Protein AF-A0A9W4E7X0-F1 (afdb_monomer)

Nearest PDB structures (foldseek):
  3ke6-assembly3_A  TM=5.510E-01  e=1.737E-12  Mycobacterium tuberculosis
  3ke6-assembly3_B-2  TM=5.503E-01  e=5.455E-12  Mycobacterium tuberculosis
  6m36-assembly1_G  TM=8.705E-01  e=2.497E-05  Bacillus subtilis subsp. subtilis str. 168
  6ihu-assembly1_A  TM=7.418E-01  e=8.084E-03  Staphylococcus aureus
  7eat-assembly1_A  TM=5.076E-01  e=5.657E-02  Homo sapiens

Sequence (298 aa):
MVMGQLLSAGRAYGTDGLDPGELLRSTNRLLVGLNTDLFATCCCARLDPETGLMRVATAGHPPPLIRGAAGDYADLRLDVGPPLGVDADYGYTDVGVPLEPGALLAFYTDGFLGGGTGRELDPDVIDTAVATSHGQLEEIGDQVVERTTGAPSTADDAALLLLRYEEPAATARRYMRRLEIPRRDLLGVERARHFLHGWLTAWSLGTVDDEAQLLLSEIVTNALVHADSDVDLRLRRYPGHLRVRSATANPHPAINVGTPGEDQAESGRGMMIVSALASAWGNSPSGRGKAVWFELPL

Mean predicted aligned error: 14.0 Å

Solvent-accessible surface area (backbone atoms only — not comparable to full-atom values): 16681 Å² total; per-residue (Å²): 117,64,66,62,51,52,53,50,50,51,51,57,43,55,73,71,67,55,55,36,14,57,42,50,34,53,52,16,38,51,42,38,70,67,72,50,102,55,68,46,63,41,67,37,72,46,70,42,50,59,77,28,41,28,32,35,21,29,21,50,27,63,77,62,51,39,33,41,64,90,68,51,67,64,88,73,87,68,62,37,65,65,34,33,32,75,57,66,81,58,80,44,58,53,47,78,44,80,55,55,60,51,19,38,37,40,42,68,39,75,34,53,32,65,97,56,95,52,76,56,74,62,64,67,50,54,53,55,21,55,75,72,28,88,80,43,67,65,55,23,49,54,44,38,47,59,72,50,58,62,82,98,68,88,69,54,81,64,52,78,48,77,45,71,43,69,61,35,37,68,58,44,57,76,34,43,47,77,49,81,35,60,53,86,44,93,56,40,58,60,52,50,42,54,55,48,53,53,48,30,57,76,68,70,42,69,90,49,42,72,61,50,45,52,44,46,45,37,53,45,46,50,41,45,74,72,59,80,23,38,34,45,36,35,42,36,59,54,102,54,31,39,38,44,36,37,28,30,66,36,99,58,80,80,76,85,81,75,82,94,69,97,78,52,77,63,71,54,47,43,55,50,52,41,65,73,69,33,78,42,69,54,72,45,83,40,90,58,23,52,24,43,36,38,27,39,76,102

Secondary structure (DSSP, 8-state):
-HHHHHHHHHHHHHHTT--HHHHHHHHHHHHHHTT-S--B-EEEEEE-TTT-EEEEEEESSPPPEEE-TTS-B--------PPBTS-TT-----EEEEPPTT-EEEEE-GGGSTTSS--S--HHHHHHHHHHSTT-HHHHHHHHHHHHS-SSS------EEEEE--S-HHHHHHHEEEEEE-TT-TTHHHHHHHHHHHHHHHTT-GGGHHHHHHHHHHHHHHHHHHS-S-EEEEEEE-SSEEEEEEEE--SSPPP---S--S--TTHHHHHHHHHHH-SEEEEEEETTEEEEEEEEE-

Organism: NCBI:txid1436133

InterPro domains:
  IPR001932 PPM-type phosphatase-like domain [PF07228] (1-165)
  IPR001932 PPM-type phosphatase-like domain [SM00331] (2-165)
  IPR003594 Histidine kinase/HSP90-like ATPase domain [PF13581] (189-293)
  IPR036457 PPM-type phosphatase-like domain superfamily [G3DSA:3.60.40.10] (1-165)
  IPR036890 Histidine kinase/HSP90-like ATPase superfamily [G3DSA:3.30.565.10] (177-298)
  IPR052016 Bacterial Sigma Factor Regulator [PTHR43156] (1-166)

Radius of gyration: 22.08 Å; Cα contacts (8 Å, |Δi|>4): 511; chains: 1; bounding box: 53×48×62 Å

pLDDT: mean 79.54, std 16.68, range [26.41, 97.06]

Structure (mmCIF, N/CA/C/O backbone):
data_AF-A0A9W4E7X0-F1
#
_entry.id   AF-A0A9W4E7X0-F1
#
loop_
_atom_site.group_PDB
_atom_site.id
_atom_site.type_symbol
_atom_site.label_atom_id
_atom_site.label_alt_id
_atom_site.label_comp_id
_atom_site.label_asym_id
_atom_site.label_entity_id
_atom_site.label_seq_id
_atom_site.pdbx_PDB_ins_code
_atom_site.Cartn_x
_atom_site.Cartn_y
_atom_site.Cartn_z
_atom_site.occupancy
_atom_site.B_iso_or_equiv
_atom_site.auth_seq_id
_atom_site.auth_comp_id
_atom_site.auth_asym_id
_atom_site.auth_atom_id
_atom_site.pdbx_PDB_model_num
ATOM 1 N N . MET A 1 1 ? 20.398 12.017 -10.904 1.00 51.03 1 MET A N 1
ATOM 2 C CA . MET A 1 1 ? 19.340 12.866 -11.511 1.00 51.03 1 MET A CA 1
ATOM 3 C C . MET A 1 1 ? 18.259 12.078 -12.261 1.00 51.03 1 MET A C 1
ATOM 5 O O . MET A 1 1 ? 17.157 12.597 -12.368 1.00 51.03 1 MET A O 1
ATOM 9 N N . VAL A 1 2 ? 18.510 10.837 -12.706 1.00 56.28 2 VAL A N 1
ATOM 10 C CA . VAL A 1 2 ? 17.545 10.004 -13.465 1.00 56.28 2 VAL A CA 1
ATOM 11 C C . VAL A 1 2 ? 16.314 9.600 -12.649 1.00 56.28 2 VAL A C 1
ATOM 13 O O . VAL A 1 2 ? 15.195 9.741 -13.130 1.00 56.28 2 VAL A O 1
ATOM 16 N N . MET A 1 3 ? 16.486 9.202 -11.381 1.00 60.59 3 MET A N 1
ATOM 17 C CA . MET A 1 3 ? 15.349 8.827 -10.525 1.00 60.59 3 MET A CA 1
ATOM 18 C C . MET A 1 3 ? 14.347 9.964 -10.322 1.00 60.59 3 MET A C 1
ATOM 20 O O . MET A 1 3 ? 13.146 9.728 -10.323 1.00 60.59 3 MET A O 1
ATOM 24 N N . GLY A 1 4 ? 14.812 11.213 -10.227 1.00 56.31 4 GLY A N 1
ATOM 25 C CA . GLY A 1 4 ? 13.922 12.371 -10.116 1.00 56.31 4 GLY A CA 1
ATOM 26 C C . GLY A 1 4 ? 13.065 12.589 -11.367 1.00 56.31 4 GLY A C 1
ATOM 27 O O . GLY A 1 4 ? 11.904 12.971 -11.247 1.00 56.31 4 GLY A O 1
ATOM 28 N N . GLN A 1 5 ? 13.606 12.302 -12.554 1.00 60.94 5 GLN A N 1
ATOM 29 C CA . GLN A 1 5 ? 12.889 12.411 -13.829 1.00 60.94 5 GLN A CA 1
ATOM 30 C C . GLN A 1 5 ? 11.928 11.235 -14.039 1.00 60.94 5 GLN A C 1
ATOM 32 O O . GLN A 1 5 ? 10.777 11.466 -14.396 1.00 60.94 5 GLN A O 1
ATOM 37 N N . LEU A 1 6 ? 12.354 10.007 -13.723 1.00 65.00 6 LEU A N 1
ATOM 38 C CA . LEU A 1 6 ? 11.507 8.809 -13.744 1.00 65.00 6 LEU A CA 1
ATOM 39 C C . LEU A 1 6 ? 10.334 8.910 -12.766 1.00 65.00 6 LEU A C 1
ATOM 41 O O . LEU A 1 6 ? 9.195 8.656 -13.144 1.00 65.00 6 LEU A O 1
ATOM 45 N N . LEU A 1 7 ? 10.586 9.354 -11.532 1.00 64.44 7 LEU A N 1
ATOM 46 C CA . LEU A 1 7 ? 9.537 9.587 -10.537 1.00 64.44 7 LEU A CA 1
ATOM 47 C C . LEU A 1 7 ? 8.589 10.712 -10.963 1.00 64.44 7 LEU A C 1
ATOM 49 O O . LEU A 1 7 ? 7.393 10.626 -10.698 1.00 64.44 7 LEU A O 1
ATOM 53 N N . SER A 1 8 ? 9.092 11.760 -11.620 1.00 60.75 8 SER A N 1
ATOM 54 C CA . SER A 1 8 ? 8.248 12.858 -12.111 1.00 60.75 8 SER A CA 1
ATOM 55 C C . SER A 1 8 ? 7.370 12.422 -13.286 1.00 60.75 8 SER A C 1
ATOM 57 O O . SER A 1 8 ? 6.176 12.708 -13.275 1.00 60.75 8 SER A O 1
ATOM 59 N N . ALA A 1 9 ? 7.928 11.687 -14.253 1.00 58.34 9 ALA A N 1
ATOM 60 C CA . ALA A 1 9 ? 7.187 11.131 -15.385 1.00 58.34 9 ALA A CA 1
ATOM 61 C C . ALA A 1 9 ? 6.161 10.088 -14.920 1.00 58.34 9 ALA A C 1
ATOM 63 O O . ALA A 1 9 ? 4.987 10.183 -15.266 1.00 58.34 9 ALA A O 1
ATOM 64 N N . GLY A 1 10 ? 6.568 9.160 -14.049 1.00 61.69 10 GLY A N 1
ATOM 65 C CA . GLY A 1 10 ? 5.673 8.169 -13.456 1.00 61.69 10 GLY A CA 1
ATOM 66 C C . GLY A 1 10 ? 4.528 8.806 -12.665 1.00 61.69 10 GLY A C 1
ATOM 67 O O . GLY A 1 10 ? 3.389 8.365 -12.779 1.00 61.69 10 GLY A O 1
ATOM 68 N N . ARG A 1 11 ? 4.787 9.891 -11.919 1.00 61.53 11 ARG A N 1
ATOM 69 C CA . ARG A 1 11 ? 3.729 10.646 -11.223 1.00 61.53 11 ARG A CA 1
ATOM 70 C C . ARG A 1 11 ? 2.774 11.344 -12.186 1.00 61.53 11 ARG A C 1
ATOM 72 O O . ARG A 1 11 ? 1.574 11.271 -11.957 1.00 61.53 11 ARG A O 1
ATOM 79 N N . ALA A 1 12 ? 3.288 11.988 -13.234 1.00 57.06 12 ALA A N 1
ATOM 80 C CA . ALA A 1 12 ? 2.466 12.689 -14.222 1.00 57.06 12 ALA A CA 1
ATOM 81 C C . ALA A 1 12 ? 1.569 11.723 -15.017 1.00 57.06 12 ALA A C 1
ATOM 83 O O . ALA A 1 12 ? 0.372 11.951 -15.153 1.00 57.06 12 ALA A O 1
ATOM 84 N N . TYR A 1 13 ? 2.116 10.594 -15.467 1.00 58.78 13 TYR A N 1
ATOM 85 C CA . TYR A 1 13 ? 1.354 9.580 -16.201 1.00 58.78 13 TYR A CA 1
ATOM 86 C C . TYR A 1 13 ? 0.426 8.760 -15.299 1.00 58.78 13 TYR A C 1
ATOM 88 O O . TYR A 1 13 ? -0.649 8.342 -15.726 1.00 58.78 13 TYR A O 1
ATOM 96 N N . GLY A 1 14 ? 0.804 8.574 -14.032 1.00 58.69 14 GLY A N 1
ATOM 97 C CA . GLY A 1 14 ? -0.054 7.958 -13.024 1.00 58.69 14 GLY A CA 1
ATOM 98 C C . GLY A 1 14 ? -1.293 8.799 -12.699 1.00 58.69 14 GLY A C 1
ATOM 99 O O . GLY A 1 14 ? -2.356 8.233 -12.455 1.00 58.69 14 GLY A O 1
ATOM 100 N N . THR A 1 15 ? -1.196 10.135 -12.742 1.00 57.69 15 THR A N 1
ATOM 101 C CA . THR A 1 15 ? -2.360 11.021 -12.554 1.00 57.69 15 THR A CA 1
ATOM 102 C C . THR A 1 15 ? -3.344 11.005 -13.723 1.00 57.69 15 THR A C 1
ATOM 104 O O . THR A 1 15 ? -4.526 11.253 -13.499 1.00 57.69 15 THR A O 1
ATOM 107 N N . ASP A 1 16 ? -2.891 10.640 -14.925 1.00 57.88 16 ASP A N 1
ATOM 108 C CA . ASP A 1 16 ? -3.730 10.548 -16.130 1.00 57.88 16 ASP A CA 1
ATOM 109 C C . ASP A 1 16 ? -4.468 9.200 -16.254 1.00 57.88 16 ASP A C 1
ATOM 111 O O . ASP A 1 16 ? -5.251 8.995 -17.180 1.00 57.88 16 ASP A O 1
ATOM 115 N N . GLY A 1 17 ? -4.252 8.274 -15.311 1.00 65.50 17 GLY A N 1
ATOM 116 C CA . GLY A 1 17 ? -4.978 7.005 -15.249 1.00 65.50 17 GLY A CA 1
ATOM 117 C C . GLY A 1 17 ? -4.544 5.965 -16.285 1.00 65.50 17 GLY A C 1
ATOM 118 O O . GLY A 1 17 ? -5.300 5.030 -16.540 1.00 65.50 17 GLY A O 1
ATOM 119 N N . LEU A 1 18 ? -3.345 6.091 -16.864 1.00 73.88 18 LEU A N 1
ATOM 120 C CA . LEU A 1 18 ? -2.817 5.121 -17.830 1.00 73.88 18 LEU A CA 1
ATOM 121 C C . LEU A 1 18 ? -2.671 3.718 -17.225 1.00 73.88 18 LEU A C 1
ATOM 123 O O . LEU A 1 18 ? -2.418 3.557 -16.024 1.00 73.88 18 LEU A O 1
ATOM 127 N N . ASP A 1 19 ? -2.844 2.690 -18.059 1.00 85.31 19 ASP A N 1
ATOM 128 C CA . ASP A 1 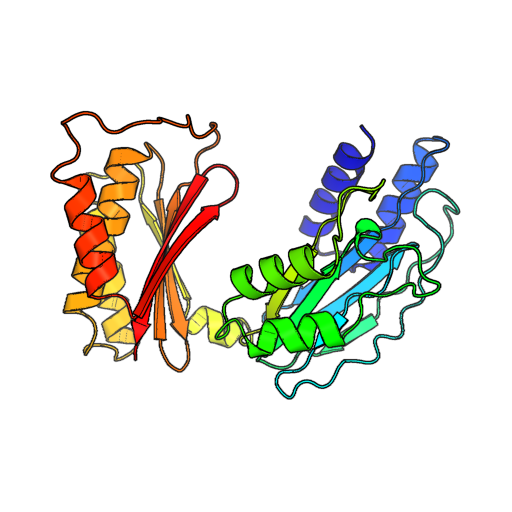19 ? -2.538 1.305 -17.689 1.00 85.31 19 ASP A CA 1
ATOM 129 C C . ASP A 1 19 ? -1.025 1.137 -17.470 1.00 85.31 19 ASP A C 1
ATOM 131 O O . ASP A 1 19 ? -0.235 1.783 -18.167 1.00 85.31 19 ASP A O 1
ATOM 135 N N . PRO A 1 20 ? -0.582 0.277 -16.530 1.00 91.06 20 PRO A N 1
ATOM 136 C CA . PRO A 1 20 ? 0.837 0.140 -16.202 1.00 91.06 20 PRO A CA 1
ATOM 137 C C . PRO A 1 20 ? 1.734 -0.135 -17.414 1.00 91.06 20 PRO A C 1
ATOM 139 O O . PRO A 1 20 ? 2.799 0.467 -17.530 1.00 91.06 20 PRO A O 1
ATOM 142 N N . GLY A 1 21 ? 1.301 -0.980 -18.355 1.00 91.56 21 GLY A N 1
ATOM 143 C CA . GLY A 1 21 ? 2.070 -1.269 -19.568 1.00 91.56 21 GLY A CA 1
ATOM 144 C C . GLY A 1 21 ? 2.257 -0.036 -20.460 1.00 91.56 21 GLY A C 1
ATOM 145 O O . GLY A 1 21 ? 3.336 0.193 -21.008 1.00 91.56 21 GLY A O 1
ATOM 146 N N . GLU A 1 22 ? 1.235 0.815 -20.568 1.00 88.69 22 GLU A N 1
ATOM 147 C CA . GLU A 1 22 ? 1.306 2.065 -21.327 1.00 88.69 22 GLU A CA 1
ATOM 148 C C . GLU A 1 22 ? 2.132 3.141 -20.611 1.00 88.69 22 GLU A C 1
ATOM 150 O O . GLU A 1 22 ? 2.893 3.866 -21.261 1.00 88.69 22 GLU A O 1
ATOM 155 N N . LEU A 1 23 ? 2.053 3.203 -19.278 1.00 89.19 23 LEU A N 1
ATOM 156 C CA . LEU A 1 23 ? 2.913 4.058 -18.460 1.00 89.19 23 LEU A CA 1
ATOM 157 C C . LEU A 1 23 ? 4.387 3.690 -18.657 1.00 89.19 23 LEU A C 1
ATOM 159 O O . LEU A 1 23 ? 5.210 4.575 -18.918 1.00 89.19 23 LEU A O 1
ATOM 163 N N . LEU A 1 24 ? 4.724 2.398 -18.588 1.00 92.00 24 LEU A N 1
ATOM 164 C CA . LEU A 1 24 ? 6.086 1.918 -18.827 1.00 92.00 24 LEU A CA 1
ATOM 165 C C . LEU A 1 24 ? 6.534 2.217 -20.258 1.00 92.00 24 LEU A C 1
ATOM 167 O O . LEU A 1 24 ? 7.631 2.733 -20.451 1.00 92.00 24 LEU A O 1
ATOM 171 N N . ARG A 1 25 ? 5.674 2.000 -21.260 1.00 90.81 25 ARG A N 1
ATOM 172 C CA . ARG A 1 25 ? 5.978 2.313 -22.667 1.00 90.81 25 ARG A CA 1
ATOM 173 C C . ARG A 1 25 ? 6.266 3.800 -22.885 1.00 90.81 25 ARG A C 1
ATOM 175 O O . ARG A 1 25 ? 7.243 4.147 -23.546 1.00 90.81 25 ARG A O 1
ATOM 182 N N . SER A 1 26 ? 5.443 4.681 -22.319 1.00 87.12 26 SER A N 1
ATOM 183 C CA . SER A 1 26 ? 5.624 6.136 -22.413 1.00 87.12 26 SER A CA 1
ATOM 184 C C . SER A 1 26 ? 6.906 6.588 -21.713 1.00 87.12 26 SER A C 1
ATOM 186 O O . SER A 1 26 ? 7.681 7.366 -22.269 1.00 87.12 26 SER A O 1
ATOM 188 N N . THR A 1 27 ? 7.181 6.030 -20.533 1.00 87.81 27 THR A N 1
ATOM 189 C CA . THR A 1 27 ? 8.402 6.307 -19.765 1.00 87.81 27 THR A CA 1
ATOM 190 C C . THR A 1 27 ? 9.655 5.807 -20.489 1.00 87.81 27 THR A C 1
ATOM 192 O O . THR A 1 27 ? 10.658 6.514 -20.550 1.00 87.81 27 THR A O 1
ATOM 195 N N . ASN A 1 28 ? 9.590 4.621 -21.097 1.00 90.62 28 ASN A N 1
ATOM 196 C CA . ASN A 1 28 ? 10.665 4.036 -21.892 1.00 90.62 28 ASN A CA 1
ATOM 197 C C . ASN A 1 28 ? 11.026 4.919 -23.093 1.00 90.62 28 ASN A C 1
ATOM 199 O O . ASN A 1 28 ? 12.188 5.261 -23.289 1.00 90.62 28 ASN A O 1
ATOM 203 N N . ARG A 1 29 ? 10.016 5.356 -23.857 1.00 89.12 29 ARG A N 1
ATOM 204 C CA . ARG A 1 29 ? 10.208 6.264 -24.998 1.00 89.12 29 ARG A CA 1
ATOM 205 C C . ARG A 1 29 ? 10.803 7.600 -24.581 1.00 89.12 29 ARG A C 1
ATOM 207 O O . ARG A 1 29 ? 11.657 8.124 -25.291 1.00 89.12 29 ARG A O 1
ATOM 214 N N . LEU A 1 30 ? 10.380 8.136 -23.435 1.00 86.00 30 LEU A N 1
ATOM 215 C CA . LEU A 1 30 ? 10.973 9.345 -22.875 1.00 86.00 30 LEU A CA 1
ATOM 216 C C . LEU A 1 30 ? 12.459 9.129 -22.565 1.00 86.00 30 LEU A C 1
ATOM 218 O O . LEU A 1 30 ? 13.277 9.929 -23.003 1.00 86.00 30 LEU A O 1
ATOM 222 N N . LEU A 1 31 ? 12.813 8.048 -21.861 1.00 86.88 31 LEU A N 1
ATOM 223 C CA . LEU A 1 31 ? 14.205 7.744 -21.518 1.00 86.88 31 LEU A CA 1
ATOM 224 C C . LEU A 1 31 ? 15.090 7.556 -22.754 1.00 86.88 31 LEU A C 1
ATOM 226 O O . LEU A 1 31 ? 16.149 8.176 -22.826 1.00 86.88 31 LEU A O 1
ATOM 230 N N . VAL A 1 32 ? 14.649 6.777 -23.747 1.00 86.88 32 VAL A N 1
ATOM 231 C CA . VAL A 1 32 ? 15.416 6.616 -24.995 1.00 86.88 32 VAL A CA 1
ATOM 232 C C . VAL A 1 32 ? 15.520 7.945 -25.749 1.00 86.88 32 VAL A C 1
ATOM 234 O O . VAL A 1 32 ? 16.583 8.288 -26.261 1.00 86.88 32 VAL A O 1
ATOM 237 N N . GLY A 1 33 ? 14.450 8.745 -25.769 1.00 84.94 33 GLY A N 1
ATOM 238 C CA . GLY A 1 33 ? 14.430 10.063 -26.409 1.00 84.94 33 GLY A CA 1
ATOM 239 C C . GLY A 1 33 ? 15.372 11.093 -25.776 1.00 84.94 33 GLY A C 1
ATOM 240 O O . GLY A 1 33 ? 15.795 12.025 -26.458 1.00 84.94 33 GLY A O 1
ATOM 241 N N . LEU A 1 34 ? 15.751 10.919 -24.504 1.00 82.81 34 LEU A N 1
ATOM 242 C CA . LEU A 1 34 ? 16.786 11.730 -23.851 1.00 82.81 34 LEU A CA 1
ATOM 243 C C . LEU A 1 34 ? 18.206 11.393 -24.348 1.00 82.81 34 LEU A C 1
ATOM 245 O O . LEU A 1 34 ? 19.139 12.128 -24.028 1.00 82.81 34 LEU A O 1
ATOM 249 N N . ASN A 1 35 ? 18.358 10.328 -25.147 1.00 77.31 35 ASN A N 1
ATOM 250 C CA . ASN A 1 35 ? 19.605 9.863 -25.758 1.00 77.31 35 ASN A CA 1
ATOM 251 C C . ASN A 1 35 ? 20.748 9.706 -24.741 1.00 77.31 35 ASN A C 1
ATOM 253 O O . ASN A 1 35 ? 21.866 10.183 -24.938 1.00 77.31 35 ASN A O 1
ATOM 257 N N . THR A 1 36 ? 20.425 9.078 -23.612 1.00 74.75 36 THR A N 1
ATOM 258 C CA . THR A 1 36 ? 21.366 8.760 -22.536 1.00 74.75 36 THR A CA 1
ATOM 259 C C . THR A 1 36 ? 21.702 7.274 -22.549 1.00 74.75 36 THR A C 1
ATOM 261 O O . THR A 1 36 ? 20.803 6.473 -22.776 1.00 74.75 36 THR A O 1
ATOM 264 N N . ASP A 1 37 ? 22.914 6.887 -22.147 1.00 78.31 37 ASP A N 1
ATOM 265 C CA . ASP A 1 37 ? 23.289 5.473 -21.919 1.00 78.31 37 ASP A CA 1
ATOM 266 C C . ASP A 1 37 ? 22.680 4.883 -20.622 1.00 78.31 37 ASP A C 1
ATOM 268 O O . ASP A 1 37 ? 23.205 3.944 -20.025 1.00 78.31 37 ASP A O 1
ATOM 272 N N . LEU A 1 38 ? 21.600 5.486 -20.120 1.00 80.31 38 LEU A N 1
ATOM 273 C CA . LEU A 1 38 ? 20.994 5.181 -18.829 1.00 80.31 38 LEU A CA 1
ATOM 274 C C . LEU A 1 38 ? 19.800 4.251 -19.022 1.00 80.31 38 LEU A C 1
ATOM 276 O O . LEU A 1 38 ? 18.939 4.499 -19.864 1.00 80.31 38 LEU A O 1
ATOM 280 N N . PHE A 1 39 ? 19.713 3.235 -18.170 1.00 88.81 39 PHE A N 1
ATOM 281 C CA . PHE A 1 39 ? 18.577 2.326 -18.097 1.00 88.81 39 PHE A CA 1
ATOM 282 C C . PHE A 1 39 ? 18.063 2.209 -16.661 1.00 88.81 39 PHE A C 1
ATOM 284 O O . PHE A 1 39 ? 18.768 2.539 -15.705 1.00 88.81 39 PHE A O 1
ATOM 291 N N . ALA A 1 40 ? 16.819 1.758 -16.507 1.00 88.00 40 ALA A N 1
ATOM 292 C CA . ALA A 1 40 ? 16.209 1.542 -15.199 1.00 88.00 40 ALA A CA 1
ATOM 293 C C . ALA A 1 40 ? 15.253 0.349 -15.217 1.00 88.00 40 ALA A C 1
ATOM 295 O O . ALA A 1 40 ? 14.491 0.175 -16.168 1.00 88.00 40 ALA A O 1
ATOM 296 N N . THR A 1 41 ? 15.261 -0.443 -14.145 1.00 90.56 41 THR A N 1
ATOM 297 C CA . THR A 1 41 ? 14.215 -1.443 -13.918 1.00 90.56 41 THR A CA 1
ATOM 298 C C . THR A 1 41 ? 13.007 -0.775 -13.262 1.00 90.56 41 THR A C 1
ATOM 300 O O . THR A 1 41 ? 13.145 0.196 -12.512 1.00 90.56 41 THR A O 1
ATOM 303 N N . CYS A 1 42 ? 11.802 -1.239 -13.576 1.00 91.12 42 CYS A N 1
ATOM 304 C CA . CYS A 1 42 ? 10.583 -0.708 -12.978 1.00 91.12 42 CYS A CA 1
ATOM 305 C C . CYS A 1 42 ? 9.499 -1.779 -12.912 1.00 91.12 42 CYS A C 1
ATOM 307 O O . CYS A 1 42 ? 9.210 -2.424 -13.912 1.00 91.12 42 CYS A O 1
ATOM 309 N N . CYS A 1 43 ? 8.860 -1.919 -11.755 1.00 92.56 43 CYS A N 1
ATOM 310 C CA . CYS A 1 43 ? 7.585 -2.608 -11.625 1.00 92.56 43 CYS A CA 1
ATOM 311 C C . CYS A 1 43 ? 6.515 -1.574 -11.279 1.00 92.56 43 CYS A C 1
ATOM 313 O O . CYS A 1 43 ? 6.683 -0.769 -10.360 1.00 92.56 43 CYS A O 1
ATOM 315 N N . CYS A 1 44 ? 5.429 -1.567 -12.045 1.00 91.06 44 CYS A N 1
ATOM 316 C CA . CYS A 1 44 ? 4.331 -0.631 -11.880 1.00 91.06 44 CYS A CA 1
ATOM 317 C C . CYS A 1 44 ? 3.032 -1.407 -11.711 1.00 91.06 44 CYS A C 1
ATOM 319 O O . CYS A 1 44 ? 2.712 -2.283 -12.514 1.00 91.06 44 CYS A O 1
ATOM 321 N N . ALA A 1 45 ? 2.264 -1.048 -10.688 1.00 92.25 45 ALA A N 1
ATOM 322 C CA . ALA A 1 45 ? 0.940 -1.592 -10.466 1.00 92.25 45 ALA A CA 1
ATOM 323 C C . ALA A 1 45 ? -0.078 -0.473 -10.266 1.00 92.25 45 ALA A C 1
ATOM 325 O O . ALA A 1 45 ? 0.199 0.544 -9.625 1.00 92.25 45 ALA A O 1
ATOM 326 N N . ARG A 1 46 ? -1.281 -0.689 -10.792 1.00 89.00 46 ARG A N 1
ATOM 327 C CA . ARG A 1 46 ? -2.449 0.149 -10.557 1.00 89.00 46 ARG A CA 1
ATOM 328 C C . ARG A 1 46 ? -3.539 -0.707 -9.942 1.00 89.00 46 ARG A C 1
ATOM 330 O O . ARG A 1 46 ? -4.029 -1.635 -10.578 1.00 89.00 46 ARG A O 1
ATOM 337 N N . LEU A 1 47 ? -3.925 -0.375 -8.720 1.00 87.19 47 LEU A N 1
ATOM 338 C CA . LEU A 1 47 ? -5.032 -1.017 -8.029 1.00 87.19 47 LEU A CA 1
ATOM 339 C C . LEU A 1 47 ? -6.288 -0.164 -8.183 1.00 87.19 47 LEU A C 1
ATOM 341 O O . LEU A 1 47 ? -6.288 0.997 -7.775 1.00 87.19 47 LEU A O 1
ATOM 345 N N . ASP A 1 48 ? -7.349 -0.744 -8.739 1.00 80.81 48 ASP A N 1
ATOM 346 C CA . ASP A 1 48 ? -8.696 -0.220 -8.550 1.00 80.81 48 ASP A CA 1
ATOM 347 C C . ASP A 1 48 ? -9.193 -0.677 -7.174 1.00 80.81 48 ASP A C 1
ATOM 349 O O . ASP A 1 48 ? -9.500 -1.858 -6.978 1.00 80.81 48 ASP A O 1
ATOM 353 N N . PRO A 1 49 ? -9.269 0.232 -6.189 1.00 74.06 49 PRO A N 1
ATOM 354 C CA . PRO A 1 49 ? -9.661 -0.168 -4.862 1.00 74.06 49 PRO A CA 1
ATOM 355 C C . PRO A 1 49 ? -11.142 -0.548 -4.821 1.00 74.06 49 PRO A C 1
ATOM 357 O O . PRO A 1 49 ? -11.498 -1.312 -3.941 1.00 74.06 49 PRO A O 1
ATOM 360 N N . GLU A 1 50 ? -12.012 -0.069 -5.722 1.00 71.06 50 GLU A N 1
ATOM 361 C CA . GLU A 1 50 ? -13.456 -0.362 -5.710 1.00 71.06 50 GLU A CA 1
ATOM 362 C C . GLU A 1 50 ? -13.793 -1.767 -6.195 1.00 71.06 50 GLU A C 1
ATOM 364 O O . GLU A 1 50 ? -14.785 -2.334 -5.739 1.00 71.06 50 GLU A O 1
ATOM 369 N N . THR A 1 51 ? -12.977 -2.327 -7.084 1.00 77.62 51 THR A N 1
ATOM 370 C CA . THR A 1 51 ? -13.164 -3.683 -7.616 1.00 77.62 51 THR A CA 1
ATOM 371 C C . THR A 1 51 ? -12.158 -4.686 -7.060 1.00 77.62 51 THR A C 1
ATOM 373 O O . THR A 1 51 ? -12.383 -5.887 -7.171 1.00 77.62 51 THR A O 1
ATOM 376 N N . GLY A 1 52 ? -11.054 -4.212 -6.472 1.00 84.62 52 GLY A N 1
ATOM 377 C CA . GLY A 1 52 ? -9.929 -5.062 -6.078 1.00 84.62 52 GLY A CA 1
ATOM 378 C C . GLY A 1 52 ? -9.102 -5.549 -7.264 1.00 84.62 52 GLY A C 1
ATOM 379 O O . GLY A 1 52 ? -8.209 -6.374 -7.088 1.00 84.62 52 GLY A O 1
ATOM 380 N N . LEU A 1 53 ? -9.373 -5.060 -8.478 1.00 88.50 53 LEU A N 1
ATOM 381 C CA . LEU A 1 53 ? -8.604 -5.428 -9.656 1.00 88.50 53 LEU A CA 1
ATOM 382 C C . LEU A 1 53 ? -7.292 -4.644 -9.676 1.00 88.50 53 LEU A C 1
ATOM 384 O O . LEU A 1 53 ? -7.273 -3.429 -9.891 1.00 88.50 53 LEU A O 1
ATOM 388 N N . MET A 1 54 ? -6.183 -5.353 -9.496 1.00 92.56 54 MET A N 1
ATOM 389 C CA . MET A 1 54 ? -4.858 -4.810 -9.743 1.00 92.56 54 MET A CA 1
ATOM 390 C C . MET A 1 54 ? -4.437 -5.107 -11.178 1.00 92.56 54 MET A C 1
ATOM 392 O O . MET A 1 54 ? -4.568 -6.230 -11.646 1.00 92.56 54 MET A O 1
ATOM 396 N N . ARG A 1 55 ? -3.889 -4.118 -11.876 1.00 93.56 55 ARG A N 1
ATOM 397 C CA . ARG A 1 55 ? -3.123 -4.324 -13.109 1.00 93.56 55 ARG A CA 1
ATOM 398 C C . ARG A 1 55 ? -1.656 -4.109 -12.794 1.00 93.56 55 ARG A C 1
ATOM 400 O O . ARG A 1 55 ? -1.339 -3.180 -12.055 1.00 93.56 55 ARG A O 1
ATOM 407 N N . VAL A 1 56 ? -0.769 -4.935 -13.329 1.00 95.12 56 VAL A N 1
ATOM 408 C CA . VAL A 1 56 ? 0.672 -4.850 -13.060 1.00 95.12 56 VAL A CA 1
ATOM 409 C C . VAL A 1 56 ? 1.473 -5.144 -14.319 1.00 95.12 56 VAL A C 1
ATOM 411 O O . VAL A 1 56 ? 1.130 -6.049 -15.071 1.00 95.12 56 VAL A O 1
ATOM 414 N N . ALA A 1 57 ? 2.527 -4.367 -14.549 1.00 95.12 57 ALA A N 1
ATOM 415 C CA . ALA A 1 57 ? 3.531 -4.601 -15.581 1.00 95.12 57 ALA A CA 1
ATOM 416 C C . ALA A 1 57 ? 4.925 -4.364 -15.011 1.00 95.12 57 ALA A C 1
ATOM 418 O O . ALA A 1 57 ? 5.104 -3.632 -14.035 1.00 95.12 57 ALA A O 1
ATOM 419 N N . THR A 1 58 ? 5.920 -4.947 -15.664 1.00 94.94 58 THR A N 1
ATOM 420 C CA . THR A 1 58 ? 7.322 -4.792 -15.292 1.00 94.94 58 THR A CA 1
ATOM 421 C C . THR A 1 58 ? 8.186 -4.526 -16.524 1.00 94.94 58 THR A C 1
ATOM 423 O O . THR A 1 58 ? 7.822 -4.883 -17.641 1.00 94.94 58 THR A O 1
ATOM 426 N N . ALA A 1 59 ? 9.298 -3.836 -16.297 1.00 94.19 59 ALA A N 1
ATOM 427 C CA . ALA A 1 59 ? 10.383 -3.586 -17.226 1.00 94.19 59 ALA A CA 1
ATOM 428 C C . ALA A 1 59 ? 11.696 -3.961 -16.530 1.00 94.19 59 ALA A C 1
ATOM 430 O O . ALA A 1 59 ? 12.218 -3.192 -15.717 1.00 94.19 59 ALA A O 1
ATOM 431 N N . GLY A 1 60 ? 12.205 -5.165 -16.783 1.00 91.00 60 GLY A N 1
ATOM 432 C CA . GLY A 1 60 ? 13.452 -5.673 -16.207 1.00 91.00 60 GLY A CA 1
ATOM 433 C C . GLY A 1 60 ? 13.429 -5.908 -14.691 1.00 91.00 60 GLY A C 1
ATOM 434 O O . GLY A 1 60 ? 14.477 -6.203 -14.123 1.00 91.00 60 GLY A O 1
ATOM 435 N N . HIS A 1 61 ? 12.281 -5.752 -14.024 1.00 90.81 61 HIS A N 1
ATOM 436 C CA . HIS A 1 61 ? 12.149 -5.856 -12.570 1.00 90.81 61 HIS A CA 1
ATOM 437 C C . HIS A 1 61 ? 11.439 -7.159 -12.157 1.00 90.81 61 HIS A C 1
ATOM 439 O O . HIS A 1 61 ? 10.544 -7.615 -12.879 1.00 90.81 61 HIS A O 1
ATOM 445 N N . PRO A 1 62 ? 11.777 -7.763 -11.007 1.00 88.75 62 PRO A N 1
ATOM 446 C CA . PRO A 1 62 ? 11.057 -8.932 -10.507 1.00 88.75 62 PRO A CA 1
ATOM 447 C C . PRO A 1 62 ? 9.548 -8.675 -10.312 1.00 88.75 62 PRO A C 1
ATOM 449 O O . PRO A 1 62 ? 9.155 -7.559 -9.948 1.00 88.75 62 PRO A O 1
ATOM 452 N N . PRO A 1 63 ? 8.682 -9.682 -10.536 1.00 90.44 63 PRO A N 1
ATOM 453 C CA . PRO A 1 63 ? 7.275 -9.608 -10.153 1.00 90.44 63 PRO A CA 1
ATOM 454 C C . PRO A 1 63 ? 7.099 -9.381 -8.639 1.00 90.44 63 PRO A C 1
ATOM 456 O O . PRO A 1 63 ? 7.875 -9.916 -7.840 1.00 90.44 63 PRO A O 1
ATOM 459 N N . PRO A 1 64 ? 6.071 -8.624 -8.212 1.00 92.88 64 PRO A N 1
ATOM 460 C CA . PRO A 1 64 ? 5.736 -8.519 -6.798 1.00 92.88 64 PRO A CA 1
ATOM 461 C C . PRO A 1 64 ? 5.188 -9.849 -6.277 1.00 92.88 64 PRO A C 1
ATOM 463 O O . PRO A 1 64 ? 4.496 -10.570 -7.000 1.00 92.88 64 PRO A O 1
ATOM 466 N N . LEU A 1 65 ? 5.421 -10.134 -4.996 1.00 93.25 65 LEU A N 1
ATOM 467 C CA . LEU A 1 65 ? 4.738 -11.240 -4.328 1.00 93.25 65 LEU A CA 1
ATOM 468 C C . LEU A 1 65 ? 3.326 -10.805 -3.944 1.00 93.25 65 LEU A C 1
ATOM 470 O O . LEU A 1 65 ? 3.120 -9.703 -3.430 1.00 93.25 65 LEU A O 1
ATOM 474 N N . ILE A 1 66 ? 2.356 -11.688 -4.165 1.00 94.88 66 ILE A N 1
ATOM 475 C CA . ILE A 1 66 ? 0.970 -11.496 -3.742 1.00 94.88 66 ILE A CA 1
ATOM 476 C C . ILE A 1 66 ? 0.581 -12.715 -2.923 1.00 94.88 66 ILE A C 1
ATOM 478 O O . ILE A 1 66 ? 0.414 -13.800 -3.472 1.00 94.88 66 ILE A O 1
ATOM 482 N N . ARG A 1 67 ? 0.438 -12.518 -1.617 1.00 94.44 67 ARG A N 1
ATOM 483 C CA . ARG A 1 67 ? 0.033 -13.541 -0.661 1.00 94.44 67 ARG A CA 1
ATOM 484 C C . ARG A 1 67 ? -1.447 -13.372 -0.332 1.00 94.44 67 ARG A C 1
ATOM 486 O O . ARG A 1 67 ? -1.851 -12.313 0.148 1.00 94.44 67 ARG A O 1
ATOM 493 N N . GLY A 1 68 ? -2.251 -14.400 -0.560 1.00 91.81 68 GLY A N 1
ATOM 494 C CA . GLY A 1 68 ? -3.650 -14.469 -0.156 1.00 91.81 68 GLY A CA 1
ATOM 495 C C . GLY A 1 68 ? -3.822 -14.486 1.365 1.00 91.81 68 GLY A C 1
ATOM 496 O O . GLY A 1 68 ? -2.885 -14.738 2.132 1.00 91.81 68 GLY A O 1
ATOM 497 N N . ALA A 1 69 ? -5.049 -14.239 1.826 1.00 87.12 69 ALA A N 1
ATOM 498 C CA . ALA A 1 69 ? -5.374 -14.290 3.252 1.00 87.12 69 ALA A CA 1
ATOM 499 C C . ALA A 1 69 ? -5.164 -15.698 3.845 1.00 87.12 69 ALA A C 1
ATOM 501 O O . ALA A 1 69 ? -4.774 -15.827 5.005 1.00 87.12 69 ALA A O 1
ATOM 502 N N . ALA A 1 70 ? -5.366 -16.744 3.034 1.00 86.81 70 ALA A N 1
ATOM 503 C CA . ALA A 1 70 ? -5.136 -18.137 3.413 1.00 86.81 70 ALA A CA 1
ATOM 504 C C . ALA A 1 70 ? -3.647 -18.542 3.408 1.00 86.81 70 ALA A C 1
ATOM 506 O O . ALA A 1 70 ? -3.311 -19.610 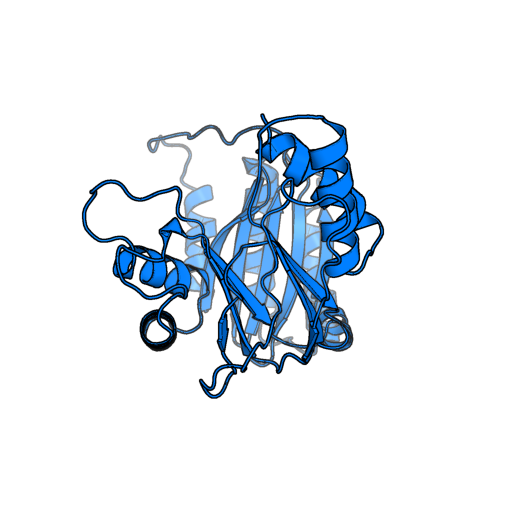3.916 1.00 86.81 70 ALA A O 1
ATOM 507 N N . GLY A 1 71 ? -2.758 -17.685 2.893 1.00 89.38 71 GLY A N 1
ATOM 508 C CA . GLY A 1 71 ? -1.314 -17.926 2.811 1.00 89.38 71 GLY A CA 1
ATOM 509 C C . GLY A 1 71 ? -0.825 -18.577 1.524 1.00 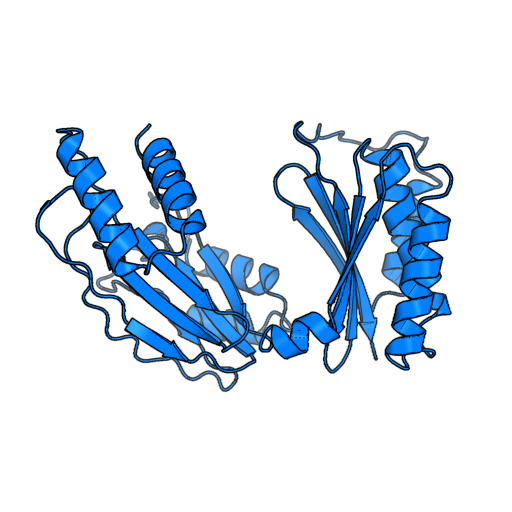89.38 71 GLY A C 1
ATOM 510 O O . GLY A 1 71 ? 0.358 -18.869 1.407 1.00 89.38 71 GLY A O 1
ATOM 511 N N . ASP A 1 72 ? -1.701 -18.774 0.547 1.00 93.00 72 ASP A N 1
ATOM 512 C CA . ASP A 1 72 ? -1.327 -19.103 -0.823 1.00 93.00 72 ASP A CA 1
ATOM 513 C C . ASP A 1 72 ? -0.721 -17.889 -1.550 1.00 93.00 72 ASP A C 1
ATOM 515 O O . ASP A 1 72 ? -0.997 -16.744 -1.197 1.00 93.00 72 ASP A O 1
ATOM 519 N N . TYR A 1 73 ? 0.107 -18.125 -2.570 1.00 93.25 73 TYR A N 1
ATOM 520 C CA . TYR A 1 73 ? 0.697 -17.063 -3.393 1.00 93.25 73 TYR A CA 1
ATOM 521 C C . TYR A 1 73 ? 0.137 -17.101 -4.811 1.00 93.25 73 TYR A C 1
ATOM 523 O O . TYR A 1 73 ? -0.004 -18.172 -5.406 1.00 93.25 73 TYR A O 1
ATOM 531 N N . ALA A 1 74 ? -0.153 -15.926 -5.369 1.00 90.88 74 ALA A N 1
ATOM 532 C CA . ALA A 1 74 ? -0.617 -15.820 -6.745 1.00 90.88 74 ALA A CA 1
ATOM 533 C C . ALA A 1 74 ? 0.521 -16.129 -7.733 1.00 90.88 74 ALA A C 1
ATOM 535 O O . ALA A 1 74 ? 1.605 -15.554 -7.643 1.00 90.88 74 ALA A O 1
ATOM 536 N N . ASP A 1 75 ? 0.247 -16.981 -8.726 1.00 86.88 75 ASP A N 1
ATOM 537 C CA . ASP A 1 75 ? 1.145 -17.221 -9.864 1.00 86.88 75 ASP A CA 1
ATOM 538 C C . ASP A 1 75 ? 1.060 -16.043 -10.849 1.00 86.88 75 ASP A C 1
ATOM 540 O O . ASP A 1 75 ? 0.222 -16.006 -11.759 1.00 86.88 75 ASP A O 1
ATOM 544 N N . LEU A 1 76 ? 1.901 -15.032 -10.622 1.00 87.06 76 LEU A N 1
ATOM 545 C CA . LEU A 1 76 ? 1.920 -13.805 -11.405 1.00 87.06 76 LEU A CA 1
ATOM 546 C C . LEU A 1 76 ? 2.823 -13.940 -12.637 1.00 87.06 76 LEU A C 1
ATOM 548 O O . LEU A 1 76 ? 3.991 -13.557 -12.641 1.00 87.06 76 LEU A O 1
ATOM 552 N N . ARG A 1 77 ? 2.248 -14.452 -13.725 1.00 86.56 77 ARG A N 1
ATOM 553 C CA . ARG A 1 77 ? 2.955 -14.631 -15.002 1.00 86.56 77 ARG A CA 1
ATOM 554 C C . ARG A 1 77 ? 3.090 -13.319 -15.765 1.00 86.56 77 ARG A C 1
ATOM 556 O O . ARG A 1 77 ? 2.276 -13.014 -16.635 1.00 86.56 77 ARG A O 1
ATOM 563 N N . LEU A 1 78 ? 4.125 -12.556 -15.437 1.00 88.12 78 LEU A N 1
ATOM 564 C CA . LEU A 1 78 ? 4.495 -11.339 -16.154 1.00 88.12 78 LEU A CA 1
ATOM 565 C C . LEU A 1 78 ? 5.590 -11.605 -17.184 1.00 88.12 78 LEU A C 1
ATOM 567 O O . LEU A 1 78 ? 6.538 -12.345 -16.927 1.00 88.12 78 LEU A O 1
ATOM 571 N N . ASP A 1 79 ? 5.481 -10.942 -18.334 1.00 90.19 79 ASP A N 1
ATOM 572 C CA . ASP A 1 79 ? 6.632 -10.752 -19.209 1.00 90.19 79 ASP A CA 1
ATOM 573 C C . ASP A 1 79 ? 7.512 -9.662 -18.593 1.00 90.19 79 ASP A C 1
ATOM 575 O O . ASP A 1 79 ? 7.097 -8.506 -18.497 1.00 90.19 79 ASP A O 1
ATOM 579 N N . VAL A 1 80 ? 8.698 -10.047 -18.115 1.00 89.12 80 VAL A N 1
ATOM 580 C CA . VAL A 1 80 ? 9.615 -9.125 -17.431 1.00 89.12 80 VAL A CA 1
ATOM 581 C C . VAL A 1 80 ? 10.124 -8.046 -18.385 1.00 89.12 80 VAL A C 1
ATOM 583 O O . VAL A 1 80 ? 10.339 -6.909 -17.965 1.00 89.12 80 VAL A O 1
ATOM 586 N N . GLY A 1 81 ? 10.298 -8.387 -19.664 1.00 90.19 81 GLY A N 1
ATOM 587 C CA . GLY A 1 81 ? 10.855 -7.489 -20.669 1.00 90.19 81 GLY A CA 1
ATOM 588 C C . GLY A 1 81 ? 12.251 -6.931 -20.336 1.00 90.19 81 GLY A C 1
ATOM 589 O O . GLY A 1 81 ? 12.860 -7.264 -19.312 1.00 90.19 81 GLY A O 1
ATOM 590 N N . PRO A 1 82 ? 12.811 -6.089 -21.219 1.00 93.94 82 PRO A N 1
ATOM 591 C CA . PRO A 1 82 ? 14.050 -5.377 -20.956 1.00 93.94 82 PRO A CA 1
ATOM 592 C C . PRO A 1 82 ? 13.832 -4.221 -19.958 1.00 93.94 82 PRO A C 1
ATOM 594 O O . PRO A 1 82 ? 12.709 -3.740 -19.790 1.00 93.94 82 PRO A O 1
ATOM 597 N N . PRO A 1 83 ? 14.901 -3.726 -19.310 1.00 93.88 83 PRO A N 1
ATOM 598 C CA . PRO A 1 83 ? 14.859 -2.460 -18.587 1.00 93.88 83 PRO A CA 1
ATOM 599 C C . PRO A 1 83 ? 14.449 -1.289 -19.494 1.00 93.88 83 PRO A C 1
ATOM 601 O O . PRO A 1 83 ? 14.728 -1.271 -20.696 1.00 93.88 83 PRO A O 1
ATOM 604 N N . LEU A 1 84 ? 13.848 -0.261 -18.894 1.00 92.31 84 LEU A N 1
ATOM 605 C CA . LEU A 1 84 ? 13.529 0.989 -19.580 1.00 92.31 84 LEU A CA 1
ATOM 606 C C . LEU A 1 84 ? 14.818 1.652 -20.085 1.00 92.31 84 LEU A C 1
ATOM 608 O O . LEU A 1 84 ? 15.816 1.665 -19.368 1.00 92.31 84 LEU A O 1
ATOM 612 N N . GLY A 1 85 ? 14.786 2.244 -21.278 1.00 90.25 85 GLY A N 1
ATOM 613 C CA . GLY A 1 85 ? 15.937 2.889 -21.919 1.00 90.25 85 GLY A CA 1
ATOM 614 C C . GLY A 1 85 ? 16.734 1.981 -22.864 1.00 90.25 85 GLY A C 1
ATOM 615 O O . GLY A 1 85 ? 17.616 2.477 -23.555 1.00 90.25 85 GLY A O 1
ATOM 616 N N . VAL A 1 86 ? 16.426 0.678 -22.929 1.00 91.38 86 VAL A N 1
ATOM 617 C CA . VAL A 1 86 ? 17.178 -0.294 -23.752 1.00 91.38 86 VAL A CA 1
ATOM 618 C C . VAL A 1 86 ? 16.627 -0.422 -25.175 1.00 91.38 86 VAL A C 1
ATOM 620 O O . VAL A 1 86 ? 17.390 -0.398 -26.136 1.00 91.38 86 VAL A O 1
ATOM 623 N N . ASP A 1 87 ? 15.309 -0.560 -25.318 1.00 91.56 87 ASP A N 1
ATOM 624 C CA . ASP A 1 87 ? 14.629 -0.723 -26.608 1.00 91.56 87 ASP A CA 1
ATOM 625 C C . ASP A 1 87 ? 13.373 0.151 -26.627 1.00 91.56 87 ASP A C 1
ATOM 627 O O . ASP A 1 87 ? 12.410 -0.141 -25.920 1.00 91.56 87 ASP A O 1
ATOM 631 N N . ALA A 1 88 ? 13.380 1.230 -27.417 1.00 87.62 88 ALA A N 1
ATOM 632 C CA . ALA A 1 88 ? 12.286 2.207 -27.489 1.00 87.62 88 ALA A CA 1
ATOM 633 C C . ALA A 1 88 ? 10.959 1.627 -27.997 1.00 87.62 88 ALA A C 1
ATOM 635 O O . ALA A 1 88 ? 9.892 2.173 -27.682 1.00 87.62 88 ALA A O 1
ATOM 636 N N . ASP A 1 89 ? 11.029 0.557 -28.787 1.00 90.50 89 ASP A N 1
ATOM 637 C CA . ASP A 1 89 ? 9.880 -0.040 -29.459 1.00 90.50 89 ASP A CA 1
ATOM 638 C C . ASP A 1 89 ? 9.304 -1.227 -28.682 1.00 90.50 89 ASP A C 1
ATOM 640 O O . ASP A 1 89 ? 8.222 -1.717 -29.018 1.00 90.50 89 ASP A O 1
ATOM 644 N N . TYR A 1 90 ? 9.966 -1.641 -27.596 1.00 93.25 90 TYR A N 1
ATOM 645 C CA . TYR A 1 90 ? 9.476 -2.720 -26.755 1.00 93.25 90 TYR A CA 1
ATOM 646 C C . TYR A 1 90 ? 8.128 -2.368 -26.108 1.00 93.25 90 TYR A C 1
ATOM 648 O O . TYR A 1 90 ? 7.940 -1.322 -25.471 1.00 93.25 90 TYR A O 1
ATOM 656 N N . GLY A 1 91 ? 7.163 -3.270 -26.278 1.00 91.94 91 GLY A N 1
ATOM 657 C CA . GLY A 1 91 ? 5.830 -3.157 -25.707 1.00 91.94 91 GLY A CA 1
ATOM 658 C C . GLY A 1 91 ? 5.734 -3.886 -24.373 1.00 91.94 91 GLY A C 1
ATOM 659 O O . GLY A 1 91 ? 5.787 -5.107 -24.337 1.00 91.94 91 GLY A O 1
ATOM 660 N N . TYR A 1 92 ? 5.505 -3.145 -23.290 1.00 93.75 92 TYR A N 1
ATOM 661 C CA . TYR A 1 92 ? 5.205 -3.733 -21.984 1.00 93.75 92 TYR A CA 1
ATOM 662 C C . TYR A 1 92 ? 3.719 -4.093 -21.897 1.00 93.75 92 TYR A C 1
ATOM 664 O O . TYR A 1 92 ? 2.857 -3.253 -22.183 1.00 93.75 92 TYR A O 1
ATOM 672 N N . THR A 1 93 ? 3.435 -5.340 -21.519 1.00 92.88 93 THR A N 1
ATOM 673 C CA . THR A 1 93 ? 2.074 -5.863 -21.336 1.00 92.88 93 THR A CA 1
ATOM 674 C C . THR A 1 93 ? 1.775 -5.964 -19.852 1.00 92.88 93 THR A C 1
ATOM 676 O O . THR A 1 93 ? 2.552 -6.548 -19.100 1.00 92.88 93 THR A O 1
ATOM 679 N N . ASP A 1 94 ? 0.650 -5.405 -19.425 1.00 92.62 94 ASP A N 1
ATOM 680 C CA . ASP A 1 94 ? 0.174 -5.545 -18.057 1.00 92.62 94 ASP A CA 1
ATOM 681 C C . ASP A 1 94 ? -0.827 -6.697 -17.903 1.00 92.62 94 ASP A C 1
ATOM 683 O O . ASP A 1 94 ? -1.637 -6.986 -18.786 1.00 92.62 94 ASP A O 1
ATOM 687 N N . VAL A 1 95 ? -0.772 -7.347 -16.742 1.00 94.00 95 VAL A N 1
ATOM 688 C CA . VAL A 1 95 ? -1.642 -8.460 -16.354 1.00 94.00 95 VAL A CA 1
ATOM 689 C C . VAL A 1 95 ? -2.592 -7.997 -15.257 1.00 94.00 95 VAL A C 1
ATOM 691 O O . VAL A 1 95 ? -2.195 -7.301 -14.323 1.00 94.00 95 VAL A O 1
ATOM 694 N N . GLY A 1 96 ? -3.865 -8.375 -15.387 1.00 92.62 96 GLY A N 1
ATOM 695 C CA . GLY A 1 96 ? -4.891 -8.140 -14.377 1.00 92.62 96 GLY A CA 1
ATOM 696 C C . GLY A 1 96 ? -4.939 -9.277 -13.359 1.00 92.62 96 GLY A C 1
ATOM 697 O O . GLY A 1 96 ? -5.062 -10.437 -13.743 1.00 92.62 96 GLY A O 1
ATOM 698 N N . VAL A 1 97 ? -4.890 -8.935 -12.077 1.00 92.88 97 VAL A N 1
ATOM 699 C CA . VAL A 1 97 ? -4.965 -9.857 -10.945 1.00 92.88 97 VAL A CA 1
ATOM 700 C C . VAL A 1 97 ? -6.077 -9.381 -10.008 1.00 92.88 97 VAL A C 1
ATOM 702 O O . VAL A 1 97 ? -5.981 -8.270 -9.475 1.00 92.88 97 VAL A O 1
ATOM 705 N N . PRO A 1 98 ? -7.148 -10.166 -9.807 1.00 91.06 98 PRO A N 1
ATOM 706 C CA . PRO A 1 98 ? -8.126 -9.861 -8.774 1.00 91.06 98 PRO A CA 1
ATOM 707 C C . PRO A 1 98 ? -7.500 -10.110 -7.398 1.00 91.06 98 PRO A C 1
ATOM 709 O O . PRO A 1 98 ? -6.935 -11.174 -7.154 1.00 91.06 98 PRO A O 1
ATOM 712 N N . LEU A 1 99 ? -7.594 -9.129 -6.505 1.00 90.88 99 LEU A N 1
ATOM 713 C CA . LEU A 1 99 ? -7.143 -9.263 -5.125 1.00 90.88 99 L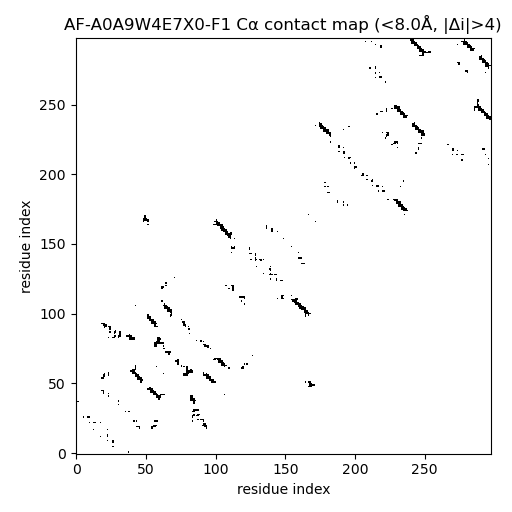EU A CA 1
ATOM 714 C C . LEU A 1 99 ? -8.312 -9.632 -4.218 1.00 90.88 99 LEU A C 1
ATOM 716 O O . LEU A 1 99 ? -9.364 -8.991 -4.243 1.00 90.88 99 LEU A O 1
ATOM 720 N N . GLU A 1 100 ? -8.097 -10.629 -3.369 1.00 87.50 100 GLU A N 1
ATOM 721 C CA . GLU A 1 100 ? -9.037 -10.968 -2.306 1.00 87.50 100 GLU A CA 1
ATOM 722 C C . GLU A 1 100 ? -8.790 -10.108 -1.055 1.00 87.50 100 GLU A C 1
ATOM 724 O O . GLU A 1 100 ? -7.638 -9.785 -0.745 1.00 87.50 100 GLU A O 1
ATOM 729 N N . PRO A 1 101 ? -9.844 -9.731 -0.307 1.00 85.25 101 PRO A N 1
ATOM 730 C CA . PRO A 1 101 ? -9.705 -9.123 1.013 1.00 85.25 101 PRO A CA 1
ATOM 731 C C . PRO A 1 101 ? -8.726 -9.892 1.914 1.00 85.25 101 PRO A C 1
ATOM 733 O O . PRO A 1 101 ? -8.787 -11.111 2.034 1.00 85.25 101 PRO A O 1
ATOM 736 N N . GLY A 1 102 ? -7.822 -9.165 2.561 1.00 85.44 102 GLY A N 1
ATOM 737 C CA . GLY A 1 102 ? -6.714 -9.696 3.350 1.00 85.44 102 GLY A CA 1
ATOM 738 C C . GLY A 1 102 ? -5.429 -9.970 2.560 1.00 85.44 102 GLY A C 1
ATOM 739 O O . GLY A 1 102 ? -4.411 -10.238 3.197 1.00 85.44 102 GLY A O 1
ATOM 740 N N . ALA A 1 103 ? -5.429 -9.863 1.225 1.00 92.38 103 ALA A N 1
ATOM 741 C CA . ALA A 1 103 ? -4.226 -10.083 0.424 1.00 92.38 103 ALA A CA 1
ATOM 742 C C . ALA A 1 103 ? -3.106 -9.090 0.783 1.00 92.38 103 ALA A C 1
ATOM 744 O O . ALA A 1 103 ? -3.338 -7.882 0.906 1.00 92.38 103 ALA A O 1
ATOM 745 N N . LEU A 1 104 ? -1.885 -9.607 0.927 1.00 93.50 104 LEU A N 1
ATOM 746 C CA . LEU A 1 104 ? -0.660 -8.857 1.182 1.00 93.50 104 LEU A CA 1
ATOM 747 C C . LEU A 1 104 ? 0.190 -8.819 -0.091 1.00 93.50 104 LEU A C 1
ATOM 749 O O . LEU A 1 104 ? 0.533 -9.858 -0.648 1.00 93.50 104 LEU A O 1
ATOM 753 N N . LEU A 1 105 ? 0.544 -7.619 -0.535 1.00 94.81 105 LEU A N 1
ATOM 754 C CA . LEU A 1 105 ? 1.387 -7.375 -1.695 1.00 94.81 105 LEU A CA 1
ATOM 755 C C . LEU A 1 105 ? 2.750 -6.887 -1.225 1.00 94.81 105 LEU A C 1
ATOM 757 O O . LEU A 1 105 ? 2.811 -5.975 -0.398 1.00 94.81 105 LEU A O 1
ATOM 761 N N . ALA A 1 106 ? 3.816 -7.448 -1.787 1.00 93.62 106 ALA A N 1
ATOM 762 C CA . ALA A 1 106 ? 5.187 -7.036 -1.523 1.00 93.62 106 ALA A CA 1
ATOM 763 C C . ALA A 1 106 ? 5.906 -6.684 -2.830 1.00 93.62 106 ALA A C 1
ATOM 765 O O . ALA A 1 106 ? 6.153 -7.544 -3.675 1.00 93.62 106 ALA A O 1
ATOM 766 N N . PHE A 1 107 ? 6.257 -5.406 -2.971 1.00 92.81 107 PHE A N 1
ATOM 767 C CA . PHE A 1 107 ? 7.167 -4.905 -4.000 1.00 92.81 107 PHE A CA 1
ATOM 768 C C . PHE A 1 107 ? 8.526 -4.675 -3.355 1.00 92.81 107 PHE A C 1
ATOM 770 O O . PHE A 1 107 ? 8.596 -4.089 -2.276 1.00 92.81 107 PHE A O 1
ATOM 777 N N . TYR A 1 108 ? 9.596 -5.111 -4.002 1.00 89.44 108 TYR A N 1
ATOM 778 C CA . TYR A 1 108 ? 10.939 -5.076 -3.436 1.00 89.44 108 TYR A CA 1
ATOM 779 C C . TYR A 1 108 ? 11.955 -4.751 -4.524 1.00 89.44 108 TYR A C 1
ATOM 781 O O . TYR A 1 108 ? 11.755 -5.115 -5.677 1.00 89.44 108 TYR A O 1
ATOM 789 N N . THR A 1 109 ? 13.043 -4.075 -4.168 1.00 86.19 109 THR A N 1
ATOM 790 C CA . THR A 1 109 ? 14.184 -3.909 -5.077 1.00 86.19 109 THR A CA 1
ATOM 791 C C . THR A 1 109 ? 15.120 -5.112 -5.020 1.00 86.19 109 THR A C 1
ATOM 793 O O . THR A 1 109 ? 15.065 -5.943 -4.113 1.00 86.19 109 THR A O 1
ATOM 796 N N . ASP A 1 110 ? 16.005 -5.201 -6.005 1.00 77.31 110 ASP A N 1
ATOM 797 C CA . ASP A 1 110 ? 17.056 -6.212 -6.116 1.00 77.31 110 ASP A CA 1
ATOM 798 C C . ASP A 1 110 ? 18.030 -6.241 -4.928 1.00 77.31 110 ASP A C 1
ATOM 800 O O . ASP A 1 110 ? 18.608 -7.291 -4.654 1.00 77.31 110 ASP A O 1
ATOM 804 N N . GLY A 1 111 ? 18.124 -5.160 -4.146 1.00 74.31 111 GLY A N 1
ATOM 805 C CA . GLY A 1 111 ? 18.823 -5.152 -2.855 1.00 74.31 111 GLY A CA 1
ATOM 806 C C . GLY A 1 111 ? 18.343 -6.228 -1.859 1.00 74.31 111 GLY A C 1
ATOM 807 O O . GLY A 1 111 ? 19.094 -6.598 -0.960 1.00 74.31 111 GLY A O 1
ATOM 808 N N . PHE A 1 112 ? 17.136 -6.788 -2.037 1.00 70.88 112 PHE A N 1
ATOM 809 C CA . PHE A 1 112 ? 16.611 -7.917 -1.250 1.00 70.88 112 PHE A CA 1
ATOM 810 C C . PHE A 1 112 ? 16.974 -9.305 -1.806 1.00 70.88 112 PHE A C 1
ATOM 812 O O . PHE A 1 112 ? 16.711 -10.313 -1.159 1.00 70.88 112 PHE A O 1
ATOM 819 N N . LEU A 1 113 ? 17.575 -9.399 -2.992 1.00 68.50 113 LEU A N 1
ATOM 820 C CA . LEU A 1 113 ? 17.799 -10.677 -3.684 1.00 68.50 113 LEU A CA 1
ATOM 821 C C . LEU A 1 113 ? 19.128 -11.366 -3.332 1.00 68.50 113 LEU A C 1
ATOM 823 O O . LEU A 1 113 ? 19.479 -12.372 -3.943 1.00 68.50 113 LEU A O 1
ATOM 827 N N . GLY A 1 114 ? 19.857 -10.826 -2.348 1.00 54.81 114 GLY A N 1
ATOM 828 C CA . GLY A 1 114 ? 21.039 -11.390 -1.689 1.00 54.81 114 GLY A CA 1
ATOM 829 C C . GLY A 1 114 ? 21.788 -12.501 -2.434 1.00 54.81 114 GLY A C 1
ATOM 830 O O . GLY A 1 114 ? 21.605 -13.662 -2.102 1.00 54.81 114 GLY A O 1
ATOM 831 N N . GLY A 1 115 ? 22.662 -12.155 -3.389 1.00 47.94 115 GLY A N 1
ATOM 832 C CA . GLY A 1 115 ? 23.786 -12.964 -3.916 1.00 47.94 115 GLY A CA 1
ATOM 833 C C . GLY A 1 115 ? 23.533 -14.386 -4.462 1.00 47.94 115 GLY A C 1
ATOM 834 O O . GLY A 1 115 ? 24.460 -14.991 -5.003 1.00 47.94 115 GLY A O 1
ATOM 835 N N . GLY A 1 116 ? 22.333 -14.943 -4.317 1.00 51.09 116 GLY A N 1
ATOM 836 C CA . GLY A 1 116 ? 21.948 -16.269 -4.778 1.00 51.09 116 GLY A CA 1
ATOM 837 C C . GLY A 1 116 ? 21.501 -16.270 -6.237 1.00 51.09 116 GLY A C 1
ATOM 838 O O . GLY A 1 116 ? 21.413 -15.241 -6.899 1.00 51.09 116 GLY A O 1
ATOM 839 N N . THR A 1 117 ? 21.184 -17.453 -6.763 1.00 47.56 117 THR A N 1
ATOM 840 C CA . THR A 1 117 ? 20.620 -17.604 -8.118 1.00 47.56 117 THR A CA 1
ATOM 841 C C . THR A 1 117 ? 19.130 -17.247 -8.198 1.00 47.56 117 THR A C 1
ATOM 843 O O . THR A 1 117 ? 18.550 -17.313 -9.281 1.00 47.56 117 THR A O 1
ATOM 846 N N . GLY A 1 118 ? 18.499 -16.927 -7.063 1.00 53.91 118 GLY A N 1
ATOM 847 C CA . GLY A 1 118 ? 17.098 -16.521 -6.978 1.00 53.91 118 GLY A CA 1
ATOM 848 C C . GLY A 1 118 ? 16.912 -15.083 -7.454 1.00 53.91 118 GLY A C 1
ATOM 849 O O . GLY A 1 118 ? 17.672 -14.197 -7.081 1.00 53.91 118 GLY A O 1
ATOM 850 N N . ARG A 1 119 ? 15.910 -14.856 -8.307 1.00 64.00 119 ARG A N 1
ATOM 851 C CA . ARG A 1 119 ? 15.534 -13.520 -8.803 1.00 64.00 119 ARG A CA 1
ATOM 852 C C . ARG A 1 119 ? 14.324 -12.932 -8.075 1.00 64.00 119 ARG A C 1
ATOM 854 O O . ARG A 1 119 ? 13.808 -11.907 -8.504 1.00 64.00 119 ARG A O 1
ATOM 861 N N . GLU A 1 120 ? 13.877 -13.588 -7.010 1.00 73.31 120 GLU A N 1
ATOM 862 C CA . GLU A 1 120 ? 12.657 -13.256 -6.279 1.00 73.31 120 GLU A CA 1
ATOM 863 C C . GLU A 1 120 ? 12.904 -13.327 -4.771 1.00 73.31 120 GLU A C 1
ATOM 865 O O . GLU A 1 120 ? 13.750 -14.099 -4.310 1.00 73.31 120 GLU A O 1
ATOM 870 N N . LEU A 1 121 ? 12.179 -12.496 -4.020 1.00 79.81 121 LEU A N 1
ATOM 871 C CA . LEU A 1 121 ? 12.153 -12.555 -2.562 1.00 79.81 121 LEU A CA 1
ATOM 872 C C . LEU A 1 121 ? 11.566 -13.903 -2.126 1.00 79.81 121 LEU A C 1
ATOM 874 O O . LEU A 1 121 ? 10.562 -14.344 -2.681 1.00 79.81 121 LEU A O 1
ATOM 878 N N . ASP A 1 122 ? 12.176 -14.541 -1.131 1.00 85.31 122 ASP A N 1
ATOM 879 C CA . ASP A 1 122 ? 11.715 -15.834 -0.628 1.00 85.31 122 ASP A CA 1
ATOM 880 C C . ASP A 1 122 ? 10.353 -15.689 0.093 1.00 85.31 122 ASP A C 1
ATOM 882 O O . ASP A 1 122 ? 10.269 -14.949 1.086 1.00 85.31 122 ASP A O 1
ATOM 886 N N . PRO A 1 123 ? 9.284 -16.373 -0.370 1.00 88.19 123 PRO A N 1
ATOM 887 C CA . PRO A 1 123 ? 7.981 -16.384 0.294 1.00 88.19 123 PRO A CA 1
ATOM 888 C C . PRO A 1 123 ? 8.048 -16.753 1.783 1.00 88.19 123 PRO A C 1
ATOM 890 O O . PRO A 1 123 ? 7.323 -16.166 2.591 1.00 88.19 123 PRO A O 1
ATOM 893 N N . ASP A 1 124 ? 8.972 -17.635 2.179 1.00 88.62 124 ASP A N 1
ATOM 894 C CA . ASP A 1 124 ? 9.103 -18.088 3.569 1.00 88.62 124 ASP A CA 1
ATOM 895 C C . ASP A 1 124 ? 9.454 -16.931 4.526 1.00 88.62 124 ASP A C 1
ATOM 897 O O . ASP A 1 124 ? 9.053 -16.924 5.700 1.00 88.62 124 ASP A O 1
ATOM 901 N N . VAL A 1 125 ? 10.160 -15.906 4.033 1.00 89.06 125 VAL A N 1
ATOM 902 C CA . VAL A 1 125 ? 10.490 -14.700 4.809 1.00 89.06 125 VAL A CA 1
ATOM 903 C C . VAL A 1 125 ? 9.229 -13.888 5.105 1.00 89.06 125 VAL A C 1
ATOM 905 O O . VAL A 1 125 ? 9.039 -13.448 6.243 1.00 89.06 125 VAL A O 1
ATOM 908 N N . ILE A 1 126 ? 8.345 -13.730 4.112 1.00 90.69 126 ILE A N 1
ATOM 909 C CA . ILE A 1 126 ? 7.057 -13.044 4.276 1.00 90.69 126 ILE A CA 1
ATOM 910 C C . ILE A 1 126 ? 6.159 -13.832 5.232 1.00 90.69 126 ILE A C 1
ATOM 912 O O . ILE A 1 126 ? 5.605 -13.250 6.165 1.00 90.69 126 ILE A O 1
ATOM 916 N N . ASP A 1 127 ? 6.031 -15.146 5.038 1.00 91.81 127 ASP A N 1
ATOM 917 C CA . ASP A 1 127 ? 5.177 -15.992 5.875 1.00 91.81 127 ASP A CA 1
ATOM 918 C C . ASP A 1 127 ? 5.589 -15.965 7.337 1.00 91.81 127 ASP A C 1
ATOM 920 O O . ASP A 1 127 ? 4.747 -15.808 8.229 1.00 91.81 127 ASP A O 1
ATOM 924 N N . THR A 1 128 ? 6.892 -16.053 7.592 1.00 89.62 128 THR A N 1
ATOM 925 C CA . THR A 1 128 ? 7.376 -16.030 8.965 1.00 89.62 128 THR A CA 1
ATOM 926 C C . THR A 1 128 ? 7.162 -14.664 9.610 1.00 89.62 128 THR A C 1
ATOM 928 O O . THR A 1 128 ? 6.804 -14.617 10.783 1.00 89.62 128 THR A O 1
ATOM 931 N N . ALA A 1 129 ? 7.335 -13.564 8.869 1.00 89.75 129 ALA A N 1
ATOM 932 C CA . ALA A 1 129 ? 7.049 -12.225 9.380 1.00 89.75 129 ALA A CA 1
ATOM 933 C C . ALA A 1 129 ? 5.554 -12.055 9.707 1.00 89.75 129 ALA A C 1
ATOM 935 O O . ALA A 1 129 ? 5.194 -11.659 10.813 1.00 89.75 129 ALA A O 1
ATOM 936 N N . VAL A 1 130 ? 4.663 -12.457 8.795 1.00 89.19 130 VAL A N 1
ATOM 937 C CA . VAL A 1 130 ? 3.205 -12.404 9.003 1.00 89.19 130 VAL A CA 1
ATOM 938 C C . VAL A 1 130 ? 2.776 -13.180 10.252 1.00 89.19 130 VAL A C 1
ATOM 940 O O . VAL A 1 130 ? 1.937 -12.691 11.011 1.00 89.19 130 VAL A O 1
ATOM 943 N N . ALA A 1 131 ? 3.358 -14.357 10.493 1.00 87.50 131 ALA A N 1
ATOM 944 C CA . ALA A 1 131 ? 3.024 -15.198 11.641 1.00 87.50 131 ALA A CA 1
ATOM 945 C C . ALA A 1 131 ? 3.349 -14.548 13.001 1.00 87.50 131 ALA A C 1
ATOM 947 O O . ALA A 1 131 ? 2.707 -14.874 14.000 1.00 87.50 131 ALA A O 1
ATOM 948 N N . THR A 1 132 ? 4.325 -13.637 13.052 1.00 84.19 132 THR A N 1
ATOM 949 C CA . THR A 1 132 ? 4.833 -13.044 14.300 1.00 84.19 132 THR A CA 1
ATOM 950 C C . THR A 1 132 ? 4.477 -11.573 14.510 1.00 84.19 132 THR A C 1
ATOM 952 O O . THR A 1 132 ? 4.749 -11.050 15.584 1.00 84.19 132 THR A O 1
ATOM 955 N N . SER A 1 133 ? 3.859 -10.905 13.535 1.00 80.12 133 SER A N 1
ATOM 956 C CA . SER A 1 133 ? 3.624 -9.447 13.555 1.00 80.12 133 SER A CA 1
ATOM 957 C C . SER A 1 133 ? 2.195 -9.018 13.917 1.00 80.12 133 SER A C 1
ATOM 959 O O . SER A 1 133 ? 1.785 -7.905 13.598 1.00 80.12 133 SER A O 1
ATOM 961 N N . HIS A 1 134 ? 1.371 -9.908 14.490 1.00 76.56 134 HIS A N 1
ATOM 962 C CA . HIS A 1 134 ? -0.012 -9.629 14.937 1.00 76.56 134 HIS A CA 1
ATOM 963 C C . HIS A 1 134 ? -0.896 -8.837 13.941 1.00 76.56 134 HIS A C 1
ATOM 965 O O . HIS A 1 134 ? -1.838 -8.149 14.329 1.00 76.56 134 HIS A O 1
ATOM 971 N N . GLY A 1 135 ? -0.609 -8.931 12.639 1.00 69.56 135 GLY A N 1
ATOM 972 C CA . GLY A 1 135 ? -1.305 -8.190 11.591 1.00 69.56 135 GLY A CA 1
ATOM 973 C C . GLY A 1 135 ? -0.825 -6.751 11.340 1.00 69.56 135 GLY A C 1
ATOM 974 O O . GLY A 1 135 ? -1.397 -6.115 10.457 1.00 69.56 135 GLY A O 1
ATOM 975 N N . GLN A 1 136 ? 0.210 -6.225 11.994 1.00 77.00 136 GLN A N 1
ATOM 976 C CA . GLN A 1 136 ? 0.759 -4.891 11.699 1.00 77.00 136 GLN A CA 1
ATOM 977 C C . GLN A 1 136 ? 1.706 -4.931 10.490 1.00 77.00 136 GLN A C 1
ATOM 979 O O . GLN A 1 136 ? 2.585 -5.783 10.415 1.00 77.00 136 GLN A O 1
ATOM 984 N N . LEU A 1 137 ? 1.522 -4.037 9.511 1.00 83.81 137 LEU A N 1
ATOM 985 C CA . LEU A 1 137 ? 2.323 -4.039 8.276 1.00 83.81 137 LEU A CA 1
ATOM 986 C C . LEU A 1 137 ? 3.757 -3.564 8.505 1.00 83.81 137 LEU A C 1
ATOM 988 O O . LEU A 1 137 ? 4.673 -4.079 7.875 1.00 83.81 137 LEU A O 1
ATOM 992 N N . GLU A 1 138 ? 3.936 -2.597 9.397 1.00 82.31 138 GLU A N 1
ATOM 993 C CA . GLU A 1 138 ? 5.233 -2.044 9.764 1.00 82.31 138 GLU A CA 1
ATOM 994 C C . GLU A 1 138 ? 6.119 -3.119 10.402 1.00 82.31 138 GLU A C 1
ATOM 996 O O . GLU A 1 138 ? 7.231 -3.342 9.939 1.00 82.31 138 GLU A O 1
ATOM 1001 N N . GLU A 1 139 ? 5.583 -3.872 11.366 1.00 82.81 139 GLU A N 1
ATOM 1002 C CA . GLU A 1 139 ? 6.300 -4.988 11.991 1.00 82.81 139 GLU A CA 1
ATOM 1003 C C . GLU A 1 139 ? 6.649 -6.094 10.984 1.00 82.81 139 GLU A C 1
ATOM 1005 O O . GLU A 1 139 ? 7.722 -6.689 11.079 1.00 82.81 139 GLU A O 1
ATOM 1010 N N . ILE A 1 140 ? 5.767 -6.376 10.014 1.00 87.81 140 ILE A N 1
ATOM 1011 C CA . ILE A 1 140 ? 6.075 -7.320 8.927 1.00 87.81 140 ILE A CA 1
ATOM 1012 C C . ILE A 1 140 ? 7.249 -6.780 8.107 1.00 87.81 140 ILE A C 1
ATOM 1014 O O . ILE A 1 140 ? 8.196 -7.513 7.838 1.00 87.81 140 ILE A O 1
ATOM 1018 N N . GLY A 1 141 ? 7.200 -5.503 7.722 1.00 86.94 141 GLY A N 1
ATOM 1019 C CA . GLY A 1 141 ? 8.243 -4.852 6.933 1.00 86.94 141 GLY A CA 1
ATOM 1020 C C . GLY A 1 141 ? 9.603 -4.881 7.622 1.00 86.94 141 GLY A C 1
ATOM 1021 O O . GLY A 1 141 ? 10.576 -5.317 7.009 1.00 86.94 141 GLY A O 1
ATOM 1022 N N . ASP A 1 142 ? 9.654 -4.496 8.897 1.00 84.62 142 ASP A N 1
ATOM 1023 C CA . ASP A 1 142 ? 10.882 -4.488 9.697 1.00 84.62 142 ASP A CA 1
ATOM 1024 C C . ASP A 1 142 ? 11.503 -5.887 9.775 1.00 84.62 142 ASP A C 1
ATOM 1026 O O . ASP A 1 142 ? 12.701 -6.052 9.546 1.00 84.62 142 ASP A O 1
ATOM 1030 N N . GLN A 1 143 ? 10.684 -6.918 10.003 1.00 86.19 143 GLN A N 1
ATOM 1031 C CA . GLN A 1 143 ? 11.165 -8.297 10.058 1.00 86.19 143 GLN A CA 1
ATOM 1032 C C . GLN A 1 143 ? 11.643 -8.819 8.702 1.00 86.19 143 GLN A C 1
ATOM 1034 O O . GLN A 1 143 ? 12.630 -9.551 8.648 1.00 86.19 143 GLN A O 1
ATOM 1039 N N . VAL A 1 144 ? 10.966 -8.471 7.605 1.00 86.38 144 VAL A N 1
ATOM 1040 C CA . VAL A 1 144 ? 11.395 -8.862 6.253 1.00 86.38 144 VAL A CA 1
ATOM 1041 C C . VAL A 1 144 ? 12.736 -8.213 5.917 1.00 86.38 144 VAL A C 1
ATOM 1043 O O . VAL A 1 144 ? 13.629 -8.894 5.413 1.00 86.38 144 VAL A O 1
ATOM 1046 N N . VAL A 1 145 ? 12.906 -6.927 6.238 1.00 83.56 145 VAL A N 1
ATOM 1047 C CA . VAL A 1 145 ? 14.180 -6.213 6.078 1.00 83.56 145 VAL A CA 1
ATOM 1048 C C . VAL A 1 145 ? 15.269 -6.889 6.903 1.00 83.56 145 VAL A C 1
ATOM 1050 O O . VAL A 1 145 ? 16.252 -7.344 6.328 1.00 83.56 145 VAL A O 1
ATOM 1053 N N . GLU A 1 146 ? 15.069 -7.049 8.212 1.00 82.25 146 GLU A N 1
ATOM 1054 C CA . GLU A 1 146 ? 16.067 -7.613 9.131 1.00 82.25 146 GLU A CA 1
ATOM 1055 C C . GLU A 1 146 ? 16.532 -9.019 8.722 1.00 82.25 146 GLU A C 1
ATOM 1057 O O . GLU A 1 146 ? 17.719 -9.336 8.797 1.00 82.25 146 GLU A O 1
ATOM 1062 N N . ARG A 1 147 ? 15.609 -9.865 8.251 1.00 79.25 147 ARG A N 1
ATOM 1063 C CA . ARG A 1 147 ? 15.909 -11.248 7.847 1.00 79.25 147 ARG A CA 1
ATOM 1064 C C . ARG A 1 147 ? 16.603 -11.345 6.492 1.00 79.25 147 ARG A C 1
ATOM 1066 O O . ARG A 1 147 ? 17.311 -12.321 6.256 1.00 79.25 147 ARG A O 1
ATOM 1073 N N . THR A 1 148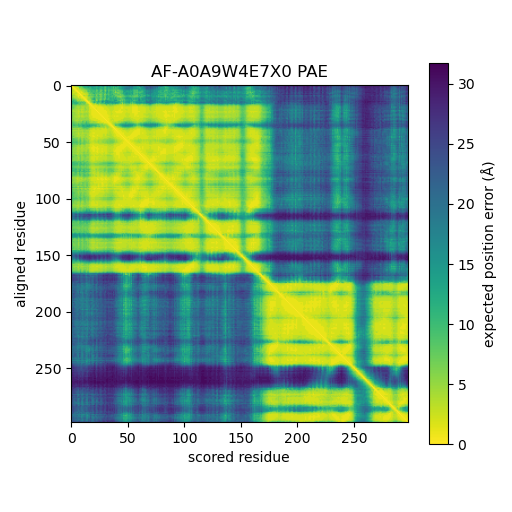 ? 16.391 -10.368 5.612 1.00 74.62 148 THR A N 1
ATOM 1074 C CA . THR A 1 148 ? 16.926 -10.395 4.243 1.00 74.62 148 THR A CA 1
ATOM 1075 C C . THR A 1 148 ? 18.253 -9.647 4.138 1.00 74.62 148 THR A C 1
ATOM 1077 O O . THR A 1 148 ? 19.166 -10.080 3.436 1.00 74.62 148 THR A O 1
ATOM 1080 N N . THR A 1 149 ? 18.409 -8.550 4.879 1.00 68.19 149 THR A N 1
ATOM 1081 C CA . THR A 1 149 ? 19.655 -7.786 4.936 1.00 68.19 149 THR A CA 1
ATOM 1082 C C . THR A 1 149 ? 20.543 -8.330 6.058 1.00 68.19 149 THR A C 1
ATOM 1084 O O . THR A 1 149 ? 20.552 -7.814 7.174 1.00 68.19 149 THR A O 1
ATOM 1087 N N . GLY A 1 150 ? 21.294 -9.400 5.778 1.00 58.00 150 GLY A N 1
ATOM 1088 C CA . GLY A 1 150 ? 22.400 -9.833 6.642 1.00 58.00 150 GLY A CA 1
ATOM 1089 C C . GLY A 1 150 ? 23.500 -8.761 6.777 1.00 58.00 150 GLY A C 1
ATOM 1090 O O . GLY A 1 150 ? 23.465 -7.734 6.103 1.00 58.00 150 GLY A O 1
ATOM 1091 N N . ALA A 1 151 ? 24.480 -9.005 7.661 1.00 49.34 151 ALA A N 1
ATOM 1092 C CA . ALA A 1 151 ? 25.600 -8.109 8.005 1.00 49.34 151 ALA A CA 1
ATOM 1093 C C . ALA A 1 151 ? 26.197 -7.319 6.809 1.00 49.34 151 ALA A C 1
ATOM 1095 O O . ALA A 1 151 ? 26.234 -7.833 5.692 1.00 49.34 151 ALA A O 1
ATOM 1096 N N . PRO A 1 152 ? 26.716 -6.092 7.035 1.00 47.19 152 PRO A N 1
ATOM 1097 C CA . PRO A 1 152 ? 26.913 -5.072 6.007 1.00 47.19 152 PRO A CA 1
ATOM 1098 C C . PRO A 1 152 ? 28.064 -5.430 5.065 1.00 47.19 152 PRO A C 1
ATOM 1100 O O . PRO A 1 152 ? 29.197 -4.980 5.228 1.00 47.19 152 PRO A O 1
ATOM 1103 N N . SER A 1 153 ? 27.778 -6.232 4.051 1.00 51.03 153 SER A N 1
ATOM 1104 C CA . SER A 1 153 ? 28.672 -6.439 2.923 1.00 51.03 153 SER A CA 1
ATOM 1105 C C . SER A 1 153 ? 27.923 -6.116 1.638 1.00 51.03 153 SER A C 1
ATOM 1107 O O . SER A 1 153 ? 27.150 -6.927 1.140 1.00 51.03 153 SER A O 1
ATOM 1109 N N . THR A 1 154 ? 28.172 -4.902 1.131 1.00 49.62 154 THR A N 1
ATOM 1110 C CA . THR A 1 154 ? 27.931 -4.476 -0.262 1.00 49.62 154 THR A CA 1
ATOM 1111 C C . THR A 1 154 ? 26.524 -4.740 -0.816 1.00 49.62 154 THR A C 1
ATOM 1113 O O . THR A 1 154 ? 26.401 -5.213 -1.941 1.00 49.62 154 THR A O 1
ATOM 1116 N N . ALA A 1 155 ? 25.471 -4.457 -0.046 1.00 55.25 155 ALA A N 1
ATOM 1117 C CA . ALA A 1 155 ? 24.100 -4.515 -0.553 1.00 55.25 155 ALA A CA 1
ATOM 1118 C C . ALA A 1 155 ? 23.770 -3.238 -1.347 1.00 55.25 155 ALA A C 1
ATOM 1120 O O . ALA A 1 155 ? 24.042 -2.135 -0.869 1.00 55.25 155 ALA A O 1
ATOM 1121 N N . ASP A 1 156 ? 23.208 -3.401 -2.548 1.00 61.00 156 ASP A N 1
ATOM 1122 C CA . ASP A 1 156 ? 22.524 -2.336 -3.292 1.00 61.00 156 ASP A CA 1
ATOM 1123 C C . ASP A 1 156 ? 21.397 -1.706 -2.451 1.00 61.00 156 ASP A C 1
ATOM 1125 O O . ASP A 1 156 ? 20.954 -2.276 -1.449 1.00 61.00 156 ASP A O 1
ATOM 1129 N N . ASP A 1 157 ? 20.908 -0.534 -2.868 1.00 71.62 157 ASP A N 1
ATOM 1130 C CA . ASP A 1 157 ? 19.783 0.142 -2.214 1.00 71.62 157 ASP A CA 1
ATOM 1131 C C . ASP A 1 157 ? 18.549 -0.788 -2.138 1.00 71.62 157 ASP A C 1
ATOM 1133 O O . ASP A 1 157 ? 17.888 -1.100 -3.134 1.00 71.62 157 ASP A O 1
ATOM 1137 N N . ALA A 1 158 ? 18.220 -1.222 -0.921 1.00 78.19 158 ALA A N 1
ATOM 1138 C CA . ALA A 1 158 ? 17.090 -2.094 -0.632 1.00 78.19 158 ALA A CA 1
ATOM 1139 C C . ALA A 1 158 ? 15.853 -1.255 -0.256 1.00 78.19 158 ALA A C 1
ATOM 1141 O O . ALA A 1 158 ? 15.858 -0.533 0.741 1.00 78.19 158 ALA A O 1
ATOM 1142 N N . ALA A 1 159 ? 14.770 -1.361 -1.030 1.00 84.75 159 ALA A N 1
ATOM 1143 C CA . ALA A 1 159 ? 13.461 -0.800 -0.696 1.00 84.75 159 ALA A CA 1
ATOM 1144 C C . ALA A 1 159 ? 12.359 -1.869 -0.743 1.00 84.75 159 ALA A C 1
ATOM 1146 O O . ALA A 1 159 ? 12.296 -2.650 -1.690 1.00 84.75 159 ALA A O 1
ATOM 1147 N N . LEU A 1 160 ? 11.491 -1.880 0.273 1.00 88.44 160 LEU A N 1
ATOM 1148 C CA . LEU A 1 160 ? 10.321 -2.752 0.387 1.00 88.44 160 LEU A CA 1
ATOM 1149 C C . LEU A 1 160 ? 9.062 -1.891 0.515 1.00 88.44 160 LEU A C 1
ATOM 1151 O O . LEU A 1 160 ? 9.011 -0.961 1.321 1.00 88.44 160 LEU A O 1
ATOM 1155 N N . LEU A 1 161 ? 8.034 -2.219 -0.260 1.00 91.31 161 LEU A N 1
ATOM 1156 C CA . LEU A 1 161 ? 6.709 -1.622 -0.172 1.00 91.31 161 LEU A CA 1
ATOM 1157 C C . LEU A 1 161 ? 5.678 -2.728 0.057 1.00 91.31 161 LEU A C 1
ATOM 1159 O O . LEU A 1 161 ? 5.427 -3.551 -0.825 1.00 91.31 161 LEU A O 1
ATOM 1163 N N . LEU A 1 162 ? 5.063 -2.699 1.240 1.00 92.62 162 LEU A N 1
ATOM 1164 C CA . LEU A 1 162 ? 3.988 -3.604 1.627 1.00 92.62 162 LEU A CA 1
ATOM 1165 C C . LEU A 1 162 ? 2.629 -2.914 1.525 1.00 92.62 162 LEU A C 1
ATOM 1167 O O . LEU A 1 162 ? 2.451 -1.791 2.000 1.00 92.62 162 LEU A O 1
ATOM 1171 N N . LEU A 1 163 ? 1.652 -3.609 0.947 1.00 91.94 163 LEU A N 1
ATOM 1172 C CA . LEU A 1 163 ? 0.257 -3.177 0.927 1.00 91.94 163 LEU A CA 1
ATOM 1173 C C . LEU A 1 163 ? -0.646 -4.326 1.356 1.00 91.94 163 LEU A C 1
ATOM 1175 O O . LEU A 1 163 ? -0.489 -5.440 0.870 1.00 91.94 163 LEU A O 1
ATOM 1179 N N . ARG A 1 164 ? -1.637 -4.049 2.206 1.00 90.94 164 ARG A N 1
ATOM 1180 C CA . ARG A 1 164 ? -2.732 -4.987 2.472 1.00 90.94 164 ARG A CA 1
ATOM 1181 C C . ARG A 1 164 ? -4.013 -4.488 1.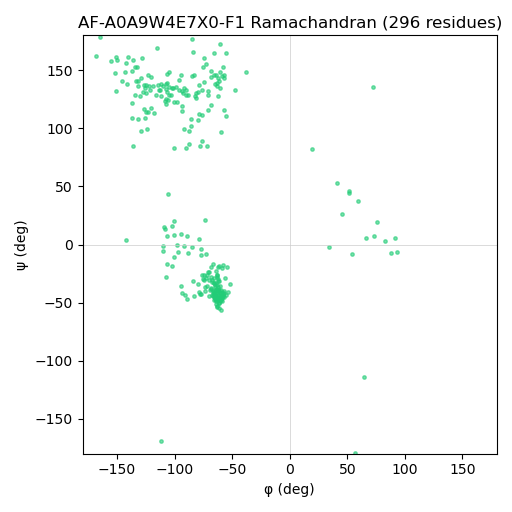828 1.00 90.94 164 ARG A C 1
ATOM 1183 O O . ARG A 1 164 ? -4.438 -3.363 2.089 1.00 90.94 164 ARG A O 1
ATOM 1190 N N . TYR A 1 165 ? -4.633 -5.325 1.006 1.00 88.75 165 TYR A N 1
ATOM 1191 C CA . TYR A 1 165 ? -5.952 -5.051 0.457 1.00 88.75 165 TYR A CA 1
ATOM 1192 C C . TYR A 1 165 ? -7.010 -5.526 1.447 1.00 88.75 165 TYR A C 1
ATOM 1194 O O . TYR A 1 165 ? -7.156 -6.719 1.653 1.00 88.75 165 TYR A O 1
ATOM 1202 N N . GLU A 1 166 ? -7.713 -4.613 2.117 1.00 79.06 166 GLU A N 1
ATOM 1203 C CA . GLU A 1 166 ? -8.619 -4.997 3.210 1.00 79.06 166 GLU A CA 1
ATOM 1204 C C . GLU A 1 166 ? -10.063 -5.199 2.755 1.00 79.06 166 GLU A C 1
ATOM 1206 O O . GLU A 1 166 ? -10.649 -6.172 3.190 1.00 79.06 166 GLU A O 1
ATOM 1211 N N . GLU A 1 167 ? -10.619 -4.350 1.882 1.00 69.25 167 GLU A N 1
ATOM 1212 C CA . GLU A 1 167 ? -11.939 -4.515 1.242 1.00 69.25 167 GLU A CA 1
ATOM 1213 C C . GLU A 1 167 ? -12.111 -3.506 0.086 1.00 69.25 167 GLU A C 1
ATOM 1215 O O . GLU A 1 167 ? -11.430 -2.46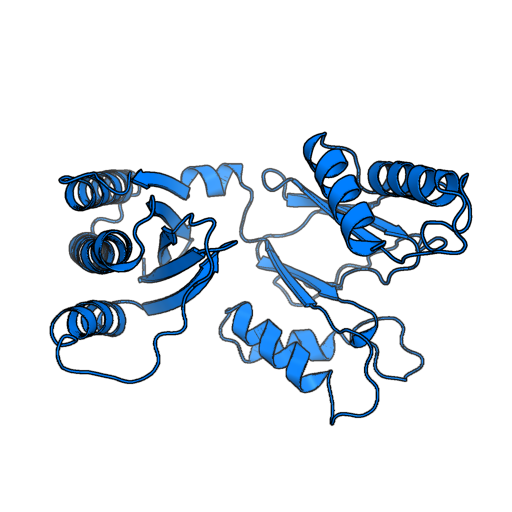9 0.078 1.00 69.25 167 GLU A O 1
ATOM 1220 N N . PRO A 1 168 ? -13.063 -3.728 -0.846 1.00 61.94 168 PRO A N 1
ATOM 1221 C CA . PRO A 1 168 ? -13.300 -2.792 -1.927 1.00 61.94 168 PRO A CA 1
ATOM 1222 C C . PRO A 1 168 ? -13.773 -1.406 -1.465 1.00 61.94 168 PRO A C 1
ATOM 1224 O O . PRO A 1 168 ? -14.616 -1.263 -0.576 1.00 61.94 168 PRO A O 1
ATOM 1227 N N . ALA A 1 169 ? -13.261 -0.348 -2.095 1.00 53.88 169 ALA A N 1
ATOM 1228 C CA . ALA A 1 169 ? -13.481 1.043 -1.720 1.00 53.88 169 ALA A CA 1
ATOM 1229 C C . ALA A 1 169 ? -14.939 1.501 -1.788 1.00 53.88 169 ALA A C 1
ATOM 1231 O O . ALA A 1 169 ? -15.268 2.463 -1.106 1.00 53.88 169 ALA A O 1
ATOM 1232 N N . ALA A 1 170 ? -15.838 0.831 -2.510 1.00 50.03 170 ALA A N 1
ATOM 1233 C CA . ALA A 1 170 ? -17.270 1.126 -2.413 1.00 50.03 170 ALA A CA 1
ATOM 1234 C C . ALA A 1 170 ? -17.815 0.838 -0.996 1.00 50.03 170 ALA A C 1
ATOM 1236 O O . ALA A 1 170 ? -18.635 1.590 -0.461 1.00 50.03 170 ALA A O 1
ATOM 1237 N N . THR A 1 171 ? -17.283 -0.200 -0.351 1.00 53.06 171 THR A N 1
ATOM 1238 C CA . THR A 1 171 ? -17.548 -0.562 1.043 1.00 53.06 171 THR A CA 1
ATOM 1239 C C . THR A 1 171 ? -16.664 0.264 1.982 1.00 53.06 171 THR A C 1
ATOM 1241 O O . THR A 1 171 ? -17.173 0.892 2.910 1.00 53.06 171 THR A O 1
ATOM 1244 N N . ALA A 1 172 ? -15.369 0.430 1.684 1.00 52.69 172 ALA A N 1
ATOM 1245 C CA . ALA A 1 172 ? -14.473 1.244 2.514 1.00 52.69 172 ALA A CA 1
ATOM 1246 C C . ALA A 1 172 ? -14.861 2.737 2.546 1.00 52.69 172 ALA A C 1
ATOM 1248 O O . ALA A 1 172 ? -14.734 3.374 3.586 1.00 52.69 172 ALA A O 1
ATOM 1249 N N . ARG A 1 173 ? -15.416 3.307 1.465 1.00 53.91 173 ARG A N 1
ATOM 1250 C CA . ARG A 1 173 ? -16.001 4.661 1.432 1.00 53.91 173 ARG A CA 1
ATOM 1251 C C . ARG A 1 173 ? -17.279 4.751 2.248 1.00 53.91 173 ARG A C 1
ATOM 1253 O O . ARG A 1 173 ? -17.637 5.860 2.606 1.00 53.91 173 ARG A O 1
ATOM 1260 N N . ARG A 1 174 ? -17.985 3.665 2.585 1.00 61.72 174 ARG A N 1
ATOM 1261 C CA . ARG A 1 174 ? -19.070 3.723 3.591 1.00 61.72 174 ARG A CA 1
ATOM 1262 C C . ARG A 1 174 ? -18.525 3.831 5.011 1.00 61.72 174 ARG A C 1
ATOM 1264 O O . ARG A 1 174 ? -19.186 4.416 5.868 1.00 61.72 174 ARG A O 1
ATOM 1271 N N . TYR A 1 175 ? -17.316 3.328 5.217 1.00 70.38 175 TYR A N 1
ATOM 1272 C CA . TYR A 1 175 ? -16.685 3.186 6.520 1.00 70.38 175 TYR A CA 1
ATOM 1273 C C . TYR A 1 175 ? -15.508 4.136 6.754 1.00 70.38 175 TYR A C 1
ATOM 1275 O O . TYR A 1 175 ? -14.960 4.140 7.847 1.00 70.38 175 TYR A O 1
ATOM 1283 N N . MET A 1 1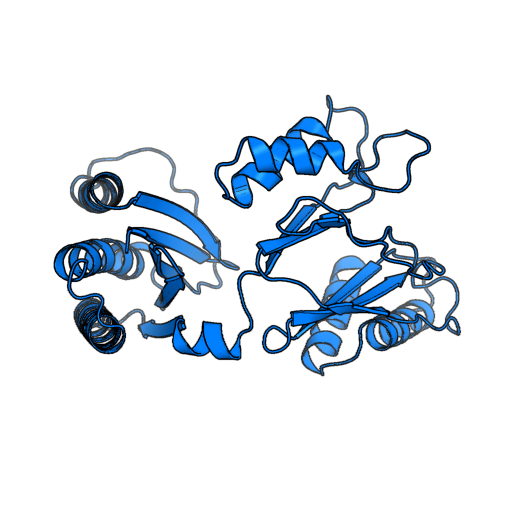76 ? -15.142 4.971 5.776 1.00 83.56 176 MET A N 1
ATOM 1284 C CA . MET A 1 176 ? -14.105 5.993 5.900 1.00 83.56 176 MET A CA 1
ATOM 1285 C C . MET A 1 176 ? -14.702 7.395 5.821 1.00 83.56 176 MET A C 1
ATOM 1287 O O . MET A 1 176 ? -15.488 7.702 4.922 1.00 83.56 176 MET A O 1
ATOM 1291 N N . ARG A 1 177 ? -14.303 8.275 6.737 1.00 90.06 177 ARG A N 1
ATOM 1292 C CA . ARG A 1 177 ? -14.732 9.675 6.774 1.00 90.06 177 ARG A CA 1
ATOM 1293 C C . ARG A 1 177 ? -13.550 10.586 6.987 1.00 90.06 177 ARG A C 1
ATOM 1295 O O . ARG A 1 177 ? -12.657 10.253 7.753 1.00 90.06 177 ARG A O 1
ATOM 1302 N N . ARG A 1 178 ? -13.559 11.724 6.300 1.00 91.12 178 ARG A N 1
ATOM 1303 C CA . ARG A 1 178 ? -12.476 12.703 6.315 1.00 91.12 178 ARG A CA 1
ATOM 1304 C C . ARG A 1 178 ? -13.008 14.074 6.719 1.00 91.12 178 ARG A C 1
ATOM 1306 O O . ARG A 1 178 ? -14.065 14.471 6.232 1.00 91.12 178 ARG A O 1
ATOM 1313 N N . LEU A 1 179 ? -12.268 14.774 7.570 1.00 92.25 179 LEU A N 1
ATOM 1314 C CA . LEU A 1 179 ? -12.498 16.165 7.944 1.00 92.25 179 LEU A CA 1
ATOM 1315 C C . LEU A 1 179 ? -11.163 16.911 7.894 1.00 92.25 179 LEU A C 1
ATOM 1317 O O . LEU A 1 179 ? -10.192 16.479 8.505 1.00 92.25 179 LEU A O 1
ATOM 1321 N N . GLU A 1 180 ? -11.131 18.039 7.194 1.00 90.75 180 GLU A N 1
ATOM 1322 C CA . GLU A 1 180 ? -10.006 18.974 7.255 1.00 90.75 180 GLU A CA 1
ATOM 1323 C C . GLU A 1 180 ? -10.290 20.043 8.314 1.00 90.75 180 GLU A C 1
ATOM 1325 O O . GLU A 1 180 ? -11.379 20.625 8.354 1.00 90.75 180 GLU A O 1
ATOM 1330 N N . ILE A 1 181 ? -9.311 20.291 9.183 1.00 90.88 181 ILE A N 1
ATOM 1331 C CA . ILE A 1 181 ? -9.383 21.295 10.243 1.00 90.88 181 ILE A CA 1
ATOM 1332 C C . ILE A 1 181 ? -8.280 22.328 9.986 1.00 90.88 181 ILE A C 1
ATOM 1334 O O . ILE A 1 181 ? -7.098 21.987 10.086 1.00 90.88 181 ILE A O 1
ATOM 1338 N N . PRO A 1 182 ? -8.635 23.582 9.658 1.00 88.06 182 PRO A N 1
ATOM 1339 C CA . PRO A 1 182 ? -7.652 24.637 9.451 1.00 88.06 182 PRO A CA 1
ATOM 1340 C C . PRO A 1 182 ? -6.840 24.923 10.718 1.00 88.06 182 PRO A C 1
ATOM 1342 O O . PRO A 1 182 ? -7.390 24.972 11.817 1.00 88.06 182 PRO A O 1
ATOM 1345 N N . ARG A 1 183 ? -5.545 25.221 10.575 1.00 81.31 183 ARG A N 1
ATOM 1346 C CA . ARG A 1 183 ? -4.631 25.439 11.716 1.00 81.31 183 ARG A CA 1
ATOM 1347 C C . ARG A 1 183 ? -5.069 26.531 12.706 1.00 81.31 183 ARG A C 1
ATOM 1349 O O . ARG A 1 183 ? -4.703 26.494 13.871 1.00 81.31 183 ARG A O 1
ATOM 1356 N N . ARG A 1 184 ? -5.813 27.546 12.239 1.00 82.44 184 ARG A N 1
ATOM 1357 C CA . ARG A 1 184 ? -6.256 28.711 13.043 1.00 82.44 184 ARG A CA 1
ATOM 1358 C C . ARG A 1 184 ? -7.704 28.601 13.509 1.00 82.44 184 ARG A C 1
ATOM 1360 O O . ARG A 1 184 ? -8.345 29.609 13.801 1.00 82.44 184 ARG A O 1
ATOM 1367 N N . ASP A 1 185 ? -8.235 27.389 13.521 1.00 84.31 185 ASP A N 1
ATOM 1368 C CA . ASP A 1 185 ? -9.613 27.144 13.890 1.00 84.31 185 ASP A CA 1
ATOM 1369 C C . ASP A 1 185 ? -9.766 26.985 15.403 1.00 84.31 185 ASP A C 1
ATOM 1371 O O . ASP A 1 185 ? -9.492 25.926 15.968 1.00 84.31 185 ASP A O 1
ATOM 1375 N N . LEU A 1 186 ? -10.242 28.044 16.061 1.00 80.19 186 LEU A N 1
ATOM 1376 C CA . LEU A 1 186 ? -10.490 28.051 17.506 1.00 80.19 186 LEU A CA 1
ATOM 1377 C C . LEU A 1 186 ? -11.547 27.017 17.939 1.00 80.19 186 LEU A C 1
ATOM 1379 O O . LEU A 1 186 ? -11.597 26.662 19.112 1.00 80.19 186 LEU A O 1
ATOM 1383 N N . LEU A 1 187 ? -12.367 26.518 17.006 1.00 89.25 187 LEU A N 1
ATOM 1384 C CA . LEU A 1 187 ? -13.383 25.488 17.242 1.00 89.25 187 LEU A CA 1
ATOM 1385 C C . LEU A 1 187 ? -12.993 24.135 16.621 1.00 89.25 187 LEU A C 1
ATOM 1387 O O . LEU A 1 187 ? -13.833 23.241 16.502 1.00 89.25 187 LEU A O 1
ATOM 1391 N N . GLY A 1 188 ? -11.731 23.960 16.214 1.00 89.94 188 GLY A N 1
ATOM 1392 C CA . GLY A 1 188 ? -11.269 22.772 15.494 1.00 89.94 188 GLY A CA 1
ATOM 1393 C C . GLY A 1 188 ? -11.511 21.464 16.253 1.00 89.94 188 GLY A C 1
ATOM 1394 O O . GLY A 1 188 ? -12.039 20.508 15.683 1.00 89.94 188 GLY A O 1
ATOM 1395 N N . VAL A 1 189 ? -11.209 21.441 17.556 1.00 93.38 189 VAL A N 1
ATOM 1396 C CA . VAL A 1 189 ? -11.430 20.268 18.424 1.00 93.38 189 VAL A CA 1
ATOM 1397 C C . VAL A 1 189 ? -12.923 19.974 18.599 1.00 93.38 189 VAL A C 1
ATOM 1399 O O . VAL A 1 189 ? -13.344 18.822 18.526 1.00 93.38 189 VAL A O 1
ATOM 1402 N N . GLU A 1 190 ? -13.751 21.005 18.777 1.00 94.31 190 GLU A N 1
ATOM 1403 C CA . GLU A 1 190 ? -15.202 20.835 18.908 1.00 94.31 190 GLU A CA 1
ATOM 1404 C C . GLU A 1 190 ? -15.815 20.257 17.628 1.00 94.31 190 GLU A C 1
ATOM 1406 O O . GLU A 1 190 ? -16.589 19.299 17.684 1.00 94.31 190 GLU A O 1
ATOM 1411 N N . ARG A 1 191 ? -15.411 20.775 16.462 1.00 94.56 191 ARG A N 1
ATOM 1412 C CA . ARG A 1 191 ? -15.858 20.259 15.165 1.00 94.56 191 ARG A CA 1
ATOM 1413 C C . ARG A 1 191 ? -15.422 18.815 14.949 1.00 94.56 191 ARG A C 1
ATOM 1415 O O . ARG A 1 191 ? -16.211 18.023 14.439 1.00 94.56 191 ARG A O 1
ATOM 1422 N N . ALA A 1 192 ? -14.201 18.468 15.356 1.00 95.69 192 ALA A N 1
ATOM 1423 C CA . ALA A 1 192 ? -13.708 17.097 15.308 1.00 95.69 192 ALA A CA 1
ATOM 1424 C C . ALA A 1 192 ? -14.592 16.159 16.144 1.00 95.69 192 ALA A C 1
ATOM 1426 O O . ALA A 1 192 ? -15.012 15.117 15.640 1.00 95.69 192 ALA A O 1
ATOM 1427 N N . ARG A 1 193 ? -14.935 16.545 17.383 1.00 97.06 193 ARG A N 1
ATOM 1428 C CA . ARG A 1 193 ? -15.837 15.759 18.243 1.00 97.06 193 ARG A CA 1
ATOM 1429 C C . ARG A 1 193 ? -17.221 15.598 17.630 1.00 97.06 193 ARG A C 1
ATOM 1431 O O . ARG A 1 193 ? -17.719 14.481 17.560 1.00 97.06 193 ARG A O 1
ATOM 1438 N N . HIS A 1 194 ? -17.818 16.682 17.134 1.00 96.44 194 HIS A N 1
ATOM 1439 C CA . HIS A 1 194 ? -19.134 16.623 16.494 1.00 96.44 194 HIS A CA 1
ATOM 1440 C C . HIS A 1 194 ? -19.124 15.705 15.262 1.00 96.44 194 HIS A C 1
ATOM 1442 O O . HIS A 1 194 ? -20.038 14.907 15.055 1.00 96.44 194 HIS A O 1
ATOM 1448 N N . PHE A 1 195 ? -18.061 15.785 14.461 1.00 96.62 195 PHE A N 1
ATOM 1449 C CA . PHE A 1 195 ? -17.854 14.924 13.304 1.00 96.62 195 PHE A CA 1
ATOM 1450 C C . PHE A 1 195 ? -17.720 13.447 13.690 1.00 96.62 195 PHE A C 1
ATOM 1452 O O . PHE A 1 195 ? -18.358 12.600 13.066 1.00 96.62 195 PHE A O 1
ATOM 1459 N N . LEU A 1 196 ? -16.933 13.135 14.723 1.00 96.81 196 LEU A N 1
ATOM 1460 C CA . LEU A 1 196 ? -16.799 11.779 15.249 1.00 96.81 196 LEU A CA 1
ATOM 1461 C C . LEU A 1 196 ? -18.141 11.248 15.762 1.00 96.81 196 LEU A C 1
ATOM 1463 O O . LEU A 1 196 ? -18.603 10.221 15.273 1.00 96.81 196 LEU A O 1
ATOM 1467 N N . HIS A 1 197 ? -18.791 11.972 16.673 1.00 96.69 197 HIS A N 1
ATOM 1468 C CA . HIS A 1 197 ? -20.064 11.574 17.275 1.00 96.69 197 HIS A CA 1
ATOM 1469 C C . HIS A 1 197 ? -21.149 11.304 16.219 1.00 96.69 197 HIS A C 1
ATOM 1471 O O . HIS A 1 197 ? -21.846 10.285 16.268 1.00 96.69 197 HIS A O 1
ATOM 1477 N N . GLY A 1 198 ? -21.250 12.170 15.203 1.00 95.62 198 GLY A N 1
ATOM 1478 C CA . GLY A 1 198 ? -22.188 11.984 14.096 1.00 95.62 198 GLY A CA 1
ATOM 1479 C C . GLY A 1 198 ? -21.963 10.670 13.339 1.00 95.62 198 GLY A C 1
ATOM 1480 O O . GLY A 1 198 ? -22.925 9.969 13.017 1.00 95.62 198 GLY A O 1
ATOM 1481 N N . TRP A 1 199 ? -20.704 10.289 13.100 1.00 95.19 199 TRP A N 1
ATOM 1482 C CA . TRP A 1 199 ? -20.381 9.039 12.407 1.00 95.19 199 TRP A CA 1
ATOM 1483 C C . TRP A 1 199 ? -20.457 7.800 13.292 1.00 95.19 199 TRP A C 1
ATOM 1485 O O . TRP A 1 199 ? -20.901 6.764 12.802 1.00 95.19 199 TRP A O 1
ATOM 1495 N N . LEU A 1 200 ? -20.124 7.890 14.580 1.00 94.56 200 LEU A N 1
ATOM 1496 C CA . LEU A 1 200 ? -20.361 6.793 15.521 1.00 94.56 200 LEU A CA 1
ATOM 1497 C C . LEU A 1 200 ? -21.854 6.488 15.639 1.00 94.56 200 LEU A C 1
ATOM 1499 O O . LEU A 1 200 ? -22.248 5.327 15.553 1.00 94.56 200 LEU A O 1
ATOM 1503 N N . THR A 1 201 ? -22.694 7.522 15.697 1.00 93.25 201 THR A N 1
ATOM 1504 C CA . THR A 1 201 ? -24.155 7.369 15.673 1.00 93.25 201 THR A CA 1
ATOM 1505 C C . THR A 1 201 ? -24.623 6.722 14.368 1.00 93.25 201 THR A C 1
ATOM 1507 O O . THR A 1 201 ? -25.334 5.716 14.391 1.00 93.25 201 THR A O 1
ATOM 1510 N N . ALA A 1 202 ? -24.176 7.238 13.217 1.00 90.62 202 ALA A N 1
ATOM 1511 C CA . ALA A 1 202 ? -24.548 6.704 11.904 1.00 90.62 202 ALA A CA 1
ATOM 1512 C C . ALA A 1 202 ? -24.079 5.254 11.678 1.00 90.62 202 ALA A C 1
ATOM 1514 O O . ALA A 1 202 ? -24.706 4.510 10.926 1.00 90.62 202 ALA A O 1
ATOM 1515 N N . TRP A 1 203 ? -22.985 4.842 12.320 1.00 91.06 203 TRP A N 1
ATOM 1516 C CA . TRP A 1 203 ? -22.460 3.477 12.270 1.00 91.06 203 TRP A CA 1
ATOM 1517 C C . TRP A 1 203 ? -22.975 2.569 13.392 1.00 91.06 203 TRP A C 1
ATOM 1519 O O . TRP A 1 203 ? -22.629 1.385 13.392 1.00 91.06 203 TRP A O 1
ATOM 1529 N N . SER A 1 204 ? -23.809 3.091 14.296 1.00 91.38 204 SER A N 1
ATOM 1530 C CA . SER A 1 204 ? -24.322 2.382 15.476 1.00 91.38 204 SER A CA 1
ATOM 1531 C C . SER A 1 204 ? -23.217 1.897 16.428 1.00 91.38 204 SER A C 1
ATOM 1533 O O . SER A 1 204 ? -23.319 0.818 17.001 1.00 91.38 204 SER A O 1
ATOM 1535 N N . LEU A 1 205 ? -22.163 2.700 16.600 1.00 91.19 205 LEU A N 1
ATOM 1536 C CA . LEU A 1 205 ? -20.994 2.432 17.449 1.00 91.19 205 LEU A CA 1
ATOM 1537 C C . LEU A 1 205 ? -21.018 3.273 18.736 1.00 91.19 205 LEU A C 1
ATOM 1539 O O . LEU A 1 205 ? -20.013 3.859 19.128 1.00 91.19 205 LEU A O 1
ATOM 1543 N N . GLY A 1 206 ? -22.182 3.370 19.381 1.00 88.81 206 GLY A N 1
ATOM 1544 C CA . GLY A 1 206 ? -22.350 4.190 20.588 1.00 88.81 206 GLY A CA 1
ATOM 1545 C C . GLY A 1 206 ? -21.568 3.685 21.806 1.00 88.81 206 GLY A C 1
ATOM 1546 O O . GLY A 1 206 ? -21.360 4.438 22.748 1.00 88.81 206 GLY A O 1
ATOM 1547 N N . THR A 1 207 ? -21.115 2.428 21.794 1.00 92.56 207 THR A N 1
ATOM 1548 C CA . THR A 1 207 ? -20.368 1.808 22.900 1.00 92.56 207 THR A CA 1
ATOM 1549 C C . THR A 1 207 ? -18.978 2.402 23.105 1.00 92.56 207 THR A C 1
ATOM 1551 O O . THR A 1 207 ? -18.491 2.388 24.227 1.00 92.56 207 THR A O 1
ATOM 1554 N N . VAL A 1 208 ? -18.359 2.933 22.047 1.00 93.88 208 VAL A N 1
ATOM 1555 C CA . VAL A 1 208 ? -16.995 3.487 22.081 1.00 93.88 208 VAL A CA 1
ATOM 1556 C C . VAL A 1 208 ? -16.972 5.017 22.018 1.00 93.88 208 VAL A C 1
ATOM 1558 O O . VAL A 1 208 ? -15.908 5.601 21.855 1.00 93.88 208 VAL A O 1
ATOM 1561 N N . ASP A 1 209 ? -18.129 5.684 22.096 1.00 94.00 209 ASP A N 1
ATOM 1562 C CA . ASP A 1 209 ? -18.254 7.125 21.833 1.00 94.00 209 ASP A CA 1
ATOM 1563 C C . ASP A 1 209 ? -17.469 7.985 22.830 1.00 94.00 209 ASP A C 1
ATOM 1565 O O . ASP A 1 209 ? -16.624 8.784 22.423 1.00 94.00 209 ASP A O 1
ATOM 1569 N N . ASP A 1 210 ? -17.667 7.757 24.129 1.00 94.00 210 ASP A N 1
ATOM 1570 C CA . ASP A 1 210 ? -16.990 8.519 25.183 1.00 94.00 210 ASP A CA 1
ATOM 1571 C C . ASP A 1 210 ? -15.460 8.370 25.100 1.00 94.00 210 ASP A C 1
ATOM 1573 O O . ASP A 1 210 ? -14.722 9.361 25.133 1.00 94.00 210 ASP A O 1
ATOM 1577 N N . GLU A 1 211 ? -14.978 7.135 24.924 1.00 95.50 211 GLU A N 1
ATOM 1578 C CA . GLU A 1 211 ? -13.552 6.830 24.774 1.00 95.50 211 GLU A CA 1
ATOM 1579 C C . GLU A 1 211 ? -12.985 7.457 23.495 1.00 95.50 211 GLU A C 1
ATOM 1581 O O . GLU A 1 211 ? -11.972 8.159 23.535 1.00 95.50 211 GLU A O 1
ATOM 1586 N N . ALA A 1 212 ? -13.664 7.283 22.358 1.00 95.94 212 ALA A N 1
ATOM 1587 C CA . ALA A 1 212 ? -13.226 7.825 21.079 1.00 95.94 212 ALA A CA 1
ATOM 1588 C C . ALA A 1 212 ? -13.169 9.358 21.094 1.00 95.94 212 ALA A C 1
ATOM 1590 O O . ALA A 1 212 ? -12.228 9.931 20.540 1.00 95.94 212 ALA A O 1
ATOM 1591 N N . GLN A 1 213 ? -14.135 10.036 21.724 1.00 96.56 213 GLN A N 1
ATOM 1592 C CA . GLN A 1 213 ? -14.146 11.498 21.836 1.00 96.56 213 GLN A CA 1
ATOM 1593 C C . GLN A 1 213 ? -13.002 12.027 22.700 1.00 96.56 213 GLN A C 1
ATOM 1595 O O . GLN A 1 213 ? -12.399 13.051 22.351 1.00 96.56 213 GLN A O 1
ATOM 1600 N N . LEU A 1 214 ? -12.687 11.338 23.800 1.00 95.06 214 LEU A N 1
ATOM 1601 C CA . LEU A 1 214 ? -11.555 11.684 24.652 1.00 95.06 214 LEU A CA 1
ATOM 1602 C C . LEU A 1 214 ? -10.241 11.540 23.875 1.00 95.06 214 LEU A C 1
ATOM 1604 O O . LEU A 1 214 ? -9.499 12.512 23.739 1.00 95.06 214 LEU A O 1
ATOM 1608 N N . LEU A 1 215 ? -10.002 10.371 23.276 1.00 95.31 215 LEU A N 1
ATOM 1609 C CA . LEU A 1 215 ? -8.774 10.104 22.523 1.00 95.31 215 LEU A CA 1
ATOM 1610 C C . LEU A 1 215 ? -8.608 11.026 21.312 1.00 95.31 215 LEU A C 1
ATOM 1612 O O . LEU A 1 215 ? -7.509 11.516 21.044 1.00 95.31 215 LEU A O 1
ATOM 1616 N N . LEU A 1 216 ? -9.701 11.314 20.600 1.00 95.88 216 LEU A N 1
ATOM 1617 C CA . LEU A 1 216 ? -9.712 12.276 19.502 1.00 95.88 216 LEU A CA 1
ATOM 1618 C C . LEU A 1 216 ? -9.273 13.665 19.971 1.00 95.88 216 LEU A C 1
ATOM 1620 O O . LEU A 1 216 ? -8.473 14.313 19.295 1.00 95.88 216 LEU A O 1
ATOM 1624 N N . SER A 1 217 ? -9.806 14.122 21.106 1.00 94.06 217 SER A N 1
ATOM 1625 C CA . SER A 1 217 ? -9.496 15.449 21.641 1.00 94.06 217 SER A CA 1
ATOM 1626 C C . SER A 1 217 ? -8.002 15.582 21.919 1.00 94.06 217 SER A C 1
ATOM 1628 O O . SER A 1 217 ? -7.414 16.593 21.537 1.00 94.06 217 SER A O 1
ATOM 1630 N N . GLU A 1 218 ? -7.373 14.544 22.470 1.00 92.62 218 GLU A N 1
ATOM 1631 C CA . GLU A 1 218 ? -5.929 14.522 22.718 1.00 92.62 218 GLU A CA 1
ATOM 1632 C C . GLU A 1 218 ? -5.119 14.598 21.415 1.00 92.62 218 GLU A C 1
ATOM 1634 O O . GLU A 1 218 ? -4.274 15.482 21.249 1.00 92.62 218 GLU A O 1
ATOM 1639 N N . ILE A 1 219 ? -5.393 13.724 20.435 1.00 90.50 219 ILE A N 1
ATOM 1640 C CA . ILE A 1 219 ? -4.583 13.680 19.204 1.00 90.50 219 ILE A CA 1
ATOM 1641 C C . ILE A 1 219 ? -4.792 14.905 18.297 1.00 90.50 219 ILE A C 1
ATOM 1643 O O . ILE A 1 219 ? -3.866 15.304 17.587 1.00 90.50 219 ILE A O 1
ATOM 1647 N N . VAL A 1 220 ? -5.984 15.515 18.300 1.00 91.06 220 VAL A N 1
ATOM 1648 C CA . VAL A 1 220 ? -6.278 16.722 17.508 1.00 91.06 220 VAL A CA 1
ATOM 1649 C C . VAL A 1 220 ? -5.718 17.964 18.193 1.00 91.06 220 VAL A C 1
ATOM 1651 O O . VAL A 1 220 ? -5.123 18.798 17.514 1.00 91.06 220 VAL A O 1
ATOM 1654 N N . THR A 1 221 ? -5.836 18.074 19.521 1.00 88.44 221 THR A N 1
ATOM 1655 C CA . THR A 1 221 ? -5.226 19.181 20.277 1.00 88.44 221 THR A CA 1
ATOM 1656 C C . THR A 1 221 ? -3.714 19.160 20.108 1.00 88.44 221 THR A C 1
ATOM 1658 O O . THR A 1 221 ? -3.130 20.178 19.746 1.00 88.44 221 THR A O 1
ATOM 1661 N N . ASN A 1 222 ? -3.087 17.987 20.240 1.00 85.81 222 ASN A N 1
ATOM 1662 C CA . ASN A 1 222 ? -1.654 17.838 20.000 1.00 85.81 222 ASN A CA 1
ATOM 1663 C C . ASN A 1 222 ? -1.255 18.272 18.584 1.00 85.81 222 ASN A C 1
ATOM 1665 O O . ASN A 1 222 ? -0.250 18.960 18.413 1.00 85.81 222 ASN A O 1
ATOM 1669 N N . ALA A 1 223 ? -2.040 17.909 17.566 1.00 85.19 223 ALA A N 1
ATOM 1670 C CA . ALA A 1 223 ? -1.764 18.311 16.191 1.00 85.19 223 ALA A CA 1
ATOM 1671 C C . ALA A 1 223 ? -1.903 19.832 15.983 1.00 85.19 223 ALA A C 1
ATOM 1673 O O . ALA A 1 223 ? -1.016 20.445 15.393 1.00 85.19 223 ALA A O 1
ATOM 1674 N N . LEU A 1 224 ? -2.967 20.458 16.496 1.00 84.94 224 LEU A N 1
ATOM 1675 C CA . LEU A 1 224 ? -3.202 21.899 16.341 1.00 84.94 224 LEU A CA 1
ATOM 1676 C C . LEU A 1 224 ? -2.203 22.754 17.134 1.00 84.94 224 LEU A C 1
ATOM 1678 O O . LEU A 1 224 ? -1.752 23.781 16.634 1.00 84.94 224 LEU A O 1
ATOM 1682 N N . VAL A 1 225 ? -1.842 22.333 18.349 1.00 82.00 225 VAL A N 1
ATOM 1683 C CA . VAL A 1 225 ? -0.939 23.088 19.234 1.00 82.00 225 VAL A CA 1
ATOM 1684 C C . VAL A 1 225 ? 0.521 22.927 18.818 1.00 82.00 225 VAL A C 1
ATOM 1686 O O . VAL A 1 225 ? 1.265 23.905 18.819 1.00 82.00 225 VAL A O 1
ATOM 1689 N N . HIS A 1 226 ? 0.951 21.714 18.459 1.00 75.19 226 HIS A N 1
ATOM 1690 C CA . HIS A 1 226 ? 2.377 21.424 18.284 1.00 75.19 226 HIS A CA 1
ATOM 1691 C C . HIS A 1 226 ? 2.852 21.374 16.828 1.00 75.19 226 HIS A C 1
ATOM 1693 O O . HIS A 1 226 ? 4.056 21.470 16.602 1.00 75.19 226 HIS A O 1
ATOM 1699 N N . ALA A 1 227 ? 1.966 21.210 15.837 1.00 67.88 227 ALA A N 1
ATOM 1700 C CA . ALA A 1 227 ? 2.398 21.013 14.449 1.00 67.88 227 ALA A CA 1
ATOM 1701 C C . ALA A 1 227 ? 2.324 22.258 13.550 1.00 67.88 227 ALA A C 1
ATOM 1703 O O . ALA A 1 227 ? 2.854 22.201 12.441 1.00 67.88 227 ALA A O 1
ATOM 1704 N N . ASP A 1 228 ? 1.685 23.349 14.000 1.00 73.06 228 ASP A N 1
ATOM 1705 C CA . ASP A 1 228 ? 1.440 24.589 13.228 1.00 73.06 228 ASP A CA 1
ATOM 1706 C C . ASP A 1 228 ? 1.038 24.317 11.760 1.00 73.06 228 ASP A C 1
ATOM 1708 O O . ASP A 1 228 ? 1.661 24.790 10.806 1.00 73.06 228 ASP A O 1
ATOM 1712 N N . SER A 1 229 ? 0.014 23.481 11.566 1.00 76.00 229 SER A N 1
ATOM 1713 C CA . SER A 1 229 ? -0.434 23.011 10.249 1.00 76.00 229 SER A CA 1
ATOM 1714 C C . SER A 1 229 ? -1.920 22.691 10.232 1.00 76.00 229 SER A C 1
ATOM 1716 O O . SER A 1 229 ? -2.503 22.413 11.281 1.00 76.00 229 SER A O 1
ATOM 1718 N N . ASP A 1 230 ? -2.507 22.628 9.039 1.00 85.25 230 ASP A N 1
ATOM 1719 C CA . ASP A 1 230 ? -3.841 22.054 8.876 1.00 85.25 230 ASP A CA 1
ATOM 1720 C C . ASP A 1 230 ? -3.825 20.562 9.244 1.00 85.25 230 ASP A C 1
ATOM 1722 O O . ASP A 1 230 ? -2.836 19.849 9.021 1.00 85.25 230 ASP A O 1
ATOM 1726 N N . VAL A 1 231 ? -4.932 20.099 9.822 1.00 88.06 231 VAL A N 1
ATOM 1727 C CA . VAL A 1 231 ? -5.095 18.724 10.295 1.00 88.06 231 VAL A CA 1
ATOM 1728 C C . VAL A 1 231 ? -6.058 17.974 9.380 1.00 88.06 231 VAL A C 1
ATOM 1730 O O . VAL A 1 231 ? -7.210 18.364 9.203 1.00 88.06 231 VAL A O 1
ATOM 1733 N N . ASP A 1 232 ? -5.582 16.865 8.825 1.00 89.12 232 ASP A N 1
ATOM 1734 C CA . ASP A 1 232 ? -6.358 15.871 8.094 1.00 89.12 232 ASP A CA 1
ATOM 1735 C C . ASP A 1 232 ? -6.823 14.772 9.057 1.00 89.12 232 ASP A C 1
ATOM 1737 O O . ASP A 1 232 ? -6.062 13.861 9.398 1.00 89.12 232 ASP A O 1
ATOM 1741 N N . LEU A 1 233 ? -8.073 14.860 9.511 1.00 91.81 233 LEU A N 1
ATOM 1742 C CA . LEU A 1 233 ? -8.691 13.864 10.377 1.00 91.81 233 LEU A CA 1
ATOM 1743 C C . LEU A 1 233 ? -9.394 12.794 9.538 1.00 91.81 233 LEU A C 1
ATOM 1745 O O . LEU A 1 233 ? -10.238 13.103 8.695 1.00 91.81 233 LEU A O 1
ATOM 1749 N N . ARG A 1 234 ? -9.099 11.521 9.807 1.00 91.56 234 ARG A N 1
ATOM 1750 C CA . ARG A 1 234 ? -9.731 10.365 9.165 1.00 91.56 234 ARG A CA 1
ATOM 1751 C C . ARG A 1 234 ? -10.281 9.385 10.192 1.00 91.56 234 ARG A C 1
ATOM 1753 O O . ARG A 1 234 ? -9.565 8.966 11.096 1.00 91.56 234 ARG A O 1
ATOM 1760 N N . LEU A 1 235 ? -11.529 8.976 10.001 1.00 92.75 235 LEU A N 1
ATOM 1761 C CA . LEU A 1 235 ? -12.173 7.868 10.705 1.00 92.75 235 LEU A CA 1
ATOM 1762 C C . LEU A 1 235 ? -12.256 6.693 9.744 1.00 92.75 235 LEU A C 1
ATOM 1764 O O . LEU A 1 235 ? -12.647 6.896 8.593 1.00 92.75 235 LEU A O 1
ATOM 1768 N N . ARG A 1 236 ? -11.926 5.485 10.193 1.00 88.12 236 ARG A N 1
ATOM 1769 C CA . ARG A 1 236 ? -12.110 4.261 9.415 1.00 88.12 236 ARG A CA 1
ATOM 1770 C C . ARG A 1 236 ? -12.679 3.157 10.300 1.00 88.12 236 ARG A C 1
ATOM 1772 O O . ARG A 1 236 ? -12.070 2.806 11.303 1.00 88.12 236 ARG A O 1
ATOM 1779 N N . ARG A 1 237 ? -13.837 2.615 9.929 1.00 86.50 237 ARG A N 1
ATOM 1780 C CA . ARG A 1 237 ? -14.429 1.428 10.552 1.00 86.50 237 ARG A CA 1
ATOM 1781 C C . ARG A 1 237 ? -13.954 0.169 9.827 1.00 86.50 237 ARG A C 1
ATOM 1783 O O . ARG A 1 237 ? -14.018 0.097 8.602 1.00 86.50 237 ARG A O 1
ATOM 1790 N N . TYR A 1 238 ? -13.533 -0.813 10.608 1.00 78.75 238 TYR A N 1
ATOM 1791 C CA . TYR A 1 238 ? -13.198 -2.166 10.179 1.00 78.75 238 TYR A CA 1
ATOM 1792 C C . TYR A 1 238 ? -14.177 -3.173 10.803 1.00 78.75 238 TYR A C 1
ATOM 1794 O O . TYR A 1 238 ? -14.930 -2.798 11.707 1.00 78.75 238 TYR A O 1
ATOM 1802 N N . PRO A 1 239 ? -14.178 -4.448 10.367 1.00 73.88 239 PRO A N 1
ATOM 1803 C CA . PRO A 1 239 ? -15.053 -5.478 10.932 1.00 73.88 239 PRO A CA 1
ATOM 1804 C C . PRO A 1 239 ? -14.920 -5.727 12.448 1.00 73.88 239 PRO A C 1
ATOM 1806 O O . PRO A 1 239 ? -15.844 -6.291 13.020 1.00 73.88 239 PRO A O 1
ATOM 1809 N N . GLY A 1 240 ? -13.834 -5.297 13.108 1.00 76.88 240 GLY A N 1
ATOM 1810 C CA . GLY A 1 240 ? -13.637 -5.495 14.558 1.00 76.88 240 GLY A CA 1
ATOM 1811 C C . GLY A 1 240 ? -12.981 -4.337 15.317 1.00 76.88 240 GLY A C 1
ATOM 1812 O O . GLY A 1 240 ? -12.698 -4.471 16.501 1.00 76.88 240 GLY A O 1
ATOM 1813 N N . HIS A 1 241 ? -12.704 -3.212 14.657 1.00 84.19 241 HIS A N 1
ATOM 1814 C CA . HIS A 1 241 ? -12.152 -2.033 15.324 1.00 84.19 241 HIS A CA 1
ATOM 1815 C C . HIS A 1 241 ? -12.491 -0.743 14.562 1.00 84.19 241 HIS A C 1
ATOM 1817 O O . HIS A 1 241 ? -12.780 -0.745 13.361 1.00 84.19 241 HIS A O 1
ATOM 1823 N N . LEU A 1 242 ? -12.445 0.379 15.269 1.00 90.75 242 LEU A N 1
ATOM 1824 C CA . LEU A 1 242 ? -12.460 1.728 14.720 1.00 90.75 242 LEU A CA 1
ATOM 1825 C C . LEU A 1 242 ? -11.041 2.278 14.779 1.00 90.75 242 LEU A C 1
ATOM 1827 O O . LEU A 1 242 ? -10.453 2.306 15.852 1.00 90.75 242 LEU A O 1
ATOM 1831 N N . ARG A 1 243 ? -10.522 2.791 13.663 1.00 90.81 243 ARG A N 1
ATOM 1832 C CA . ARG A 1 243 ? -9.271 3.554 13.633 1.00 90.81 243 ARG A CA 1
ATOM 1833 C C . ARG A 1 243 ? -9.555 5.034 13.415 1.00 90.81 243 ARG A C 1
ATOM 1835 O O . ARG A 1 243 ? -10.255 5.412 12.471 1.00 90.81 243 ARG A O 1
ATOM 1842 N N . VAL A 1 244 ? -8.951 5.876 14.244 1.00 93.12 244 VAL A N 1
ATOM 1843 C CA . VAL A 1 244 ? -8.980 7.337 14.121 1.00 93.12 244 VAL A CA 1
ATOM 1844 C C . VAL A 1 244 ? -7.559 7.822 13.874 1.00 93.12 244 VAL A C 1
ATOM 1846 O O . VAL A 1 244 ? -6.642 7.458 14.602 1.00 93.12 244 VAL A O 1
ATOM 1849 N N . ARG A 1 245 ? -7.357 8.632 12.834 1.00 91.06 245 ARG A N 1
ATOM 1850 C CA . ARG A 1 245 ? -6.045 9.147 12.426 1.00 91.06 245 ARG A CA 1
ATOM 1851 C C . ARG A 1 245 ? -6.094 10.656 12.239 1.00 91.06 245 ARG A C 1
ATOM 1853 O O . ARG A 1 245 ? -6.893 11.145 11.451 1.00 91.06 245 ARG A O 1
ATOM 1860 N N . SER A 1 246 ? -5.181 11.366 12.888 1.00 89.94 246 SER A N 1
ATOM 1861 C CA . SER A 1 246 ? -4.897 12.788 12.689 1.00 89.94 246 SER A CA 1
ATOM 1862 C C . SER A 1 246 ? -3.563 12.919 11.958 1.00 89.94 246 SER A C 1
ATOM 1864 O O . SER A 1 246 ? -2.555 12.405 12.440 1.00 89.94 246 SER A O 1
ATOM 1866 N N . ALA A 1 247 ? -3.539 13.546 10.783 1.00 85.38 247 ALA A N 1
ATOM 1867 C CA . ALA A 1 247 ? -2.317 13.773 10.016 1.00 85.38 247 ALA A CA 1
ATOM 1868 C C . ALA A 1 247 ? -2.091 15.260 9.754 1.00 85.38 247 ALA A C 1
ATOM 1870 O O . ALA A 1 247 ? -3.008 15.978 9.371 1.00 85.38 247 ALA A O 1
ATOM 1871 N N . THR A 1 248 ? -0.856 15.715 9.923 1.00 80.12 248 THR A N 1
ATOM 1872 C CA . THR A 1 248 ? -0.472 17.097 9.648 1.00 80.12 248 THR A CA 1
ATOM 1873 C C . THR A 1 248 ? 0.049 17.209 8.224 1.00 80.12 248 THR A C 1
ATOM 1875 O O . THR A 1 248 ? 0.880 16.411 7.783 1.00 80.12 248 THR A O 1
ATOM 1878 N N . ALA A 1 249 ? -0.450 18.180 7.468 1.00 58.19 249 ALA A N 1
ATOM 1879 C CA . ALA A 1 249 ? 0.035 18.459 6.123 1.00 58.19 249 ALA A CA 1
ATOM 1880 C C . ALA A 1 249 ? 0.991 19.657 6.185 1.00 58.19 249 ALA A C 1
ATOM 1882 O O . ALA A 1 249 ? 0.558 20.779 5.951 1.00 58.19 249 ALA A O 1
ATOM 1883 N N . ASN A 1 250 ? 2.277 19.457 6.519 1.00 56.31 250 ASN A N 1
ATOM 1884 C CA . ASN A 1 250 ? 3.254 20.559 6.500 1.00 56.31 250 ASN A CA 1
ATOM 1885 C C . ASN A 1 250 ? 4.347 20.394 5.420 1.00 56.31 250 ASN A C 1
ATOM 1887 O O . ASN A 1 250 ? 4.931 19.319 5.318 1.00 56.31 250 ASN A O 1
ATOM 1891 N N . PRO A 1 251 ? 4.674 21.437 4.618 1.00 41.59 251 PRO A N 1
ATOM 1892 C CA . PRO A 1 251 ? 5.769 21.434 3.638 1.00 41.59 251 PRO A CA 1
ATOM 1893 C C . PRO A 1 251 ? 7.186 21.653 4.203 1.00 41.59 251 PRO A C 1
ATOM 1895 O O . PRO A 1 251 ? 8.112 21.795 3.395 1.00 41.59 251 PRO A O 1
ATOM 1898 N N . HIS A 1 252 ? 7.389 21.742 5.523 1.00 36.84 252 HIS A N 1
ATOM 1899 C CA . HIS A 1 252 ? 8.679 22.079 6.154 1.00 36.84 252 HIS A CA 1
ATOM 1900 C C . HIS A 1 252 ? 9.176 20.964 7.089 1.00 36.84 252 HIS A C 1
ATOM 1902 O O . HIS A 1 252 ? 8.355 20.296 7.714 1.00 36.84 252 HIS A O 1
ATOM 1908 N N . PRO A 1 253 ? 10.502 20.719 7.148 1.00 32.72 253 PRO A N 1
ATOM 1909 C CA . PRO A 1 253 ? 11.074 19.565 7.833 1.00 32.72 253 PRO A CA 1
ATOM 1910 C C . PRO A 1 253 ? 10.813 19.618 9.339 1.00 32.72 253 PRO A C 1
ATOM 1912 O O . PRO A 1 253 ? 10.965 20.666 9.966 1.00 32.72 253 PRO A O 1
ATOM 1915 N N . ALA A 1 254 ? 10.467 18.466 9.917 1.00 36.03 254 ALA A N 1
ATOM 1916 C CA . ALA A 1 254 ? 10.448 18.282 11.359 1.00 36.03 254 ALA A CA 1
ATOM 1917 C C . ALA A 1 254 ? 11.843 18.597 11.919 1.00 36.03 254 ALA A C 1
ATOM 1919 O O . ALA A 1 254 ? 12.822 17.922 11.596 1.00 36.03 254 ALA A O 1
ATOM 1920 N N . ILE A 1 255 ? 11.943 19.635 12.747 1.00 32.94 255 ILE A N 1
ATOM 1921 C CA . ILE A 1 255 ? 13.119 19.827 13.588 1.00 32.94 255 ILE A CA 1
ATOM 1922 C C . ILE A 1 255 ? 13.050 18.732 14.650 1.00 32.94 255 ILE A C 1
ATOM 1924 O O . ILE A 1 255 ? 12.118 18.696 15.452 1.00 32.94 255 ILE A O 1
ATOM 1928 N N . ASN A 1 256 ? 14.033 17.831 14.638 1.00 33.88 256 ASN A N 1
ATOM 1929 C CA . ASN A 1 256 ? 14.313 16.948 15.763 1.00 33.88 256 ASN A CA 1
ATOM 1930 C C . ASN A 1 256 ? 14.636 17.822 16.978 1.00 33.88 256 ASN A C 1
ATOM 1932 O O . ASN A 1 256 ? 15.770 18.275 17.132 1.00 33.88 256 ASN A O 1
ATOM 1936 N N . VAL A 1 257 ? 13.653 18.076 17.837 1.00 32.06 257 VAL A N 1
ATOM 1937 C CA . VAL A 1 257 ? 13.925 18.637 19.159 1.00 32.06 257 VAL A CA 1
ATOM 1938 C C . VAL A 1 257 ? 14.197 17.463 20.089 1.00 32.06 257 VAL A C 1
ATOM 1940 O O . VAL A 1 257 ? 13.287 16.773 20.543 1.00 32.06 257 VAL A O 1
ATOM 1943 N N . GLY A 1 258 ? 15.484 17.197 20.292 1.00 26.41 258 GLY A N 1
ATOM 1944 C CA . GLY A 1 258 ? 15.965 16.276 21.308 1.00 26.41 258 GLY A CA 1
ATOM 1945 C C . GLY A 1 258 ? 15.885 16.869 22.717 1.00 26.41 258 GLY A C 1
ATOM 1946 O O . GLY A 1 258 ? 16.066 18.068 22.915 1.00 26.41 258 GLY A O 1
ATOM 1947 N N . THR A 1 259 ? 15.752 15.948 23.674 1.00 27.98 259 THR A N 1
ATOM 1948 C CA . THR A 1 259 ? 15.931 16.048 25.140 1.00 27.98 259 THR A CA 1
ATOM 1949 C C . THR A 1 259 ? 14.871 16.820 25.952 1.00 27.98 259 THR A C 1
ATOM 1951 O O . THR A 1 259 ? 14.444 17.897 25.546 1.00 27.98 259 THR A O 1
ATOM 1954 N N . PRO A 1 260 ? 14.426 16.273 27.108 1.00 35.28 260 PRO A N 1
ATOM 1955 C CA . PRO A 1 260 ? 13.277 16.774 27.856 1.00 35.28 260 PRO A CA 1
ATOM 1956 C C . PRO A 1 260 ? 13.662 17.971 28.728 1.00 35.28 260 PRO A C 1
ATOM 1958 O O . PRO A 1 260 ? 14.575 17.882 29.548 1.00 35.28 260 PRO A O 1
ATOM 1961 N N . GLY A 1 261 ? 12.935 19.074 28.561 1.00 30.59 261 GLY A N 1
ATOM 1962 C CA . GLY A 1 261 ? 13.015 20.265 29.400 1.00 30.59 261 GLY A CA 1
ATOM 1963 C C . GLY A 1 261 ? 11.614 20.710 29.811 1.00 30.59 261 GLY A C 1
ATOM 1964 O O . GLY A 1 261 ? 10.839 21.140 28.965 1.00 30.59 261 GLY A O 1
ATOM 1965 N N . GLU A 1 262 ? 11.316 20.490 31.092 1.00 34.22 262 GLU A N 1
ATOM 1966 C CA . GLU A 1 262 ? 10.425 21.155 32.069 1.00 34.22 262 GLU A CA 1
ATOM 1967 C C . GLU A 1 262 ? 9.076 21.826 31.698 1.00 34.22 262 GLU A C 1
ATOM 1969 O O . GLU A 1 262 ? 8.335 22.144 32.622 1.00 34.22 262 GLU A O 1
ATOM 1974 N N . ASP A 1 263 ? 8.635 21.878 30.436 1.00 35.47 263 ASP A N 1
ATOM 1975 C CA . ASP A 1 263 ? 7.280 22.336 30.037 1.00 35.47 263 ASP A CA 1
ATOM 1976 C C . ASP A 1 263 ? 6.366 21.185 29.529 1.00 35.47 263 ASP A C 1
ATOM 1978 O O . ASP A 1 263 ? 5.323 21.395 28.912 1.00 35.47 263 ASP A O 1
ATOM 1982 N N . GLN A 1 264 ? 6.738 19.922 29.786 1.00 42.53 264 GLN A N 1
ATOM 1983 C CA . GLN A 1 264 ? 6.124 18.708 29.202 1.00 42.53 264 GLN A CA 1
ATOM 1984 C C . GLN A 1 264 ? 5.019 18.032 30.041 1.00 42.53 264 GLN A C 1
ATOM 1986 O O . GLN A 1 264 ? 4.573 16.933 29.703 1.00 42.53 264 GLN A O 1
ATO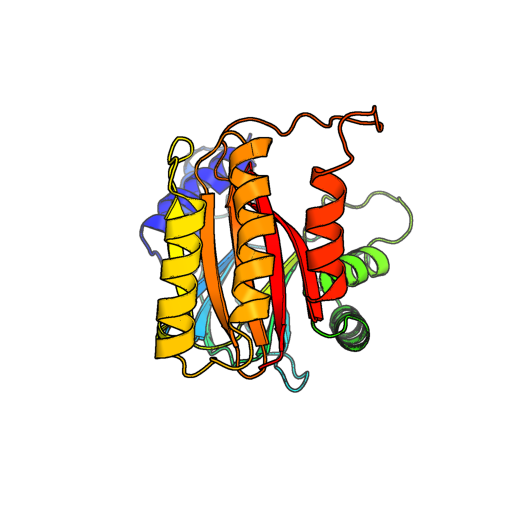M 1991 N N . ALA A 1 265 ? 4.552 18.650 31.128 1.00 40.91 265 ALA A N 1
ATOM 1992 C CA . ALA A 1 265 ? 3.623 17.990 32.052 1.00 40.91 265 ALA A CA 1
ATOM 1993 C C . ALA A 1 265 ? 2.225 17.716 31.452 1.00 40.91 265 ALA A C 1
ATOM 1995 O O . ALA A 1 265 ? 1.595 16.725 31.823 1.00 40.91 265 ALA A O 1
ATOM 1996 N N . GLU A 1 266 ? 1.745 18.551 30.522 1.00 44.25 266 GLU A N 1
ATOM 1997 C CA . GLU A 1 266 ? 0.425 18.383 29.886 1.00 44.25 266 GLU A CA 1
ATOM 1998 C C . GLU A 1 266 ? 0.486 17.542 28.602 1.00 44.25 266 GLU A C 1
ATOM 2000 O O . GLU A 1 266 ? -0.294 16.603 28.455 1.00 44.25 266 GLU A O 1
ATOM 2005 N N . SER A 1 267 ? 1.478 17.779 27.731 1.00 50.31 267 SER A N 1
ATOM 2006 C CA . SER A 1 267 ? 1.667 17.019 26.477 1.00 50.31 267 SER A CA 1
ATOM 2007 C C . SER A 1 267 ? 1.920 15.519 26.727 1.00 50.31 267 SER A C 1
ATOM 2009 O O . SER A 1 267 ? 1.478 14.660 25.962 1.00 50.31 267 SER A O 1
ATOM 2011 N N . GLY A 1 268 ? 2.556 15.175 27.856 1.00 56.12 268 GLY A N 1
ATOM 2012 C CA . GLY A 1 268 ? 2.762 13.784 28.269 1.00 56.12 268 GLY A CA 1
ATOM 2013 C C . GLY A 1 268 ? 1.496 13.075 28.765 1.00 56.12 268 GLY A C 1
ATOM 2014 O O . GLY A 1 268 ? 1.380 11.861 28.603 1.00 56.12 268 GLY A O 1
ATOM 2015 N N . ARG A 1 269 ? 0.525 13.799 29.342 1.00 68.62 269 ARG A N 1
ATOM 2016 C CA . ARG A 1 269 ? -0.711 13.201 29.886 1.00 68.62 269 ARG A CA 1
ATOM 2017 C C . ARG A 1 269 ? -1.664 12.752 28.789 1.00 68.62 269 ARG A C 1
ATOM 2019 O O . ARG A 1 269 ? -2.214 11.660 28.893 1.00 68.62 269 ARG A O 1
ATOM 2026 N N . GLY A 1 270 ? -1.801 13.541 27.726 1.00 74.81 270 GLY A N 1
ATOM 2027 C CA . GLY A 1 270 ? -2.683 13.200 26.609 1.00 74.81 270 GLY A CA 1
ATOM 2028 C C . GLY A 1 270 ? -2.313 11.875 25.952 1.00 74.81 270 GLY A C 1
ATOM 2029 O O . GLY A 1 270 ? -3.150 10.994 25.770 1.00 74.81 270 GLY A O 1
ATOM 2030 N N . MET A 1 271 ? -1.019 11.665 25.699 1.00 81.25 271 MET A N 1
ATOM 2031 C CA . MET A 1 271 ? -0.548 10.398 25.135 1.00 81.25 271 MET A CA 1
ATOM 2032 C C . MET A 1 271 ? -0.594 9.234 26.132 1.00 81.25 271 MET A C 1
ATOM 2034 O O . MET A 1 271 ? -0.750 8.092 25.702 1.00 81.25 271 MET A O 1
ATOM 2038 N N . MET A 1 272 ? -0.520 9.490 27.446 1.00 80.00 272 MET A N 1
ATOM 2039 C CA . MET A 1 272 ? -0.787 8.458 28.458 1.00 80.00 272 MET A CA 1
ATOM 2040 C C . MET A 1 272 ? -2.247 7.991 28.418 1.00 80.00 272 MET A C 1
ATOM 2042 O O . MET A 1 272 ? -2.490 6.793 28.520 1.00 80.00 272 MET A O 1
ATOM 2046 N N . ILE A 1 273 ? -3.206 8.901 28.212 1.00 84.19 273 ILE A N 1
ATOM 2047 C CA . ILE A 1 273 ? -4.629 8.553 28.061 1.00 84.19 273 ILE A CA 1
ATOM 2048 C C . ILE A 1 273 ? -4.839 7.712 26.795 1.00 84.19 273 ILE A C 1
ATOM 2050 O O . ILE A 1 273 ? -5.465 6.656 26.863 1.00 84.19 273 ILE A O 1
ATOM 2054 N N . VAL A 1 274 ? -4.245 8.121 25.666 1.00 85.88 274 VAL A N 1
ATOM 2055 C CA . VAL A 1 274 ? -4.256 7.328 24.421 1.00 85.88 274 VAL A CA 1
ATOM 2056 C C . VAL A 1 274 ? -3.659 5.941 24.644 1.00 85.88 274 VAL A C 1
ATOM 2058 O O . VAL A 1 274 ? -4.262 4.950 24.247 1.00 85.88 274 VAL A O 1
ATOM 2061 N N . SER A 1 275 ? -2.527 5.855 25.341 1.00 81.12 275 SER A N 1
ATOM 2062 C CA . SER A 1 275 ? -1.869 4.576 25.632 1.00 81.12 275 SER A CA 1
ATOM 2063 C C . SER A 1 275 ? -2.677 3.667 26.556 1.00 81.12 275 SER A C 1
ATOM 2065 O O . SER A 1 275 ? -2.527 2.453 26.479 1.00 81.12 275 SER A O 1
ATOM 2067 N N . ALA A 1 276 ? -3.494 4.235 27.443 1.00 85.44 276 ALA A N 1
ATOM 2068 C CA . ALA A 1 276 ? -4.263 3.472 28.418 1.00 85.44 276 ALA A CA 1
ATOM 2069 C C . ALA A 1 276 ? -5.585 2.927 27.857 1.00 85.44 276 ALA A C 1
ATOM 2071 O O . ALA A 1 276 ? -6.042 1.886 28.323 1.00 85.44 276 ALA A O 1
ATOM 2072 N N . LEU A 1 277 ? -6.208 3.632 26.905 1.00 90.62 277 LEU A N 1
ATOM 2073 C CA . LEU A 1 277 ? -7.552 3.303 26.412 1.00 90.62 277 LEU A CA 1
ATOM 2074 C C . LEU A 1 277 ? -7.563 2.694 25.005 1.00 90.62 277 LEU A C 1
ATOM 2076 O O . LEU A 1 277 ? -8.476 1.943 24.679 1.00 90.62 277 LEU A O 1
ATOM 2080 N N . ALA A 1 278 ? -6.582 3.008 24.157 1.00 89.56 278 ALA A N 1
ATOM 2081 C CA . ALA A 1 278 ? -6.543 2.458 22.807 1.00 89.56 278 ALA A CA 1
ATOM 2082 C C . ALA A 1 278 ? -6.113 0.983 22.821 1.00 89.56 278 ALA A C 1
ATOM 2084 O O . ALA A 1 278 ? -5.163 0.618 23.513 1.00 89.56 278 ALA A O 1
ATOM 2085 N N . SER A 1 279 ? -6.741 0.146 21.991 1.00 84.19 279 SER A N 1
ATOM 2086 C CA . SER A 1 279 ? -6.271 -1.233 21.773 1.00 84.19 279 SER A CA 1
ATOM 2087 C C . SER A 1 279 ? -4.928 -1.267 21.047 1.00 84.19 279 SER A C 1
ATOM 2089 O O . SER A 1 279 ? -4.112 -2.156 21.271 1.00 84.19 279 SER A O 1
ATOM 2091 N N . ALA A 1 280 ? -4.705 -0.284 20.178 1.00 79.38 280 ALA A N 1
ATOM 2092 C CA . ALA A 1 280 ? -3.435 -0.013 19.530 1.00 79.38 280 ALA A CA 1
ATOM 2093 C C . ALA A 1 280 ? -3.353 1.478 19.213 1.00 79.38 280 ALA A C 1
ATOM 2095 O O . ALA A 1 280 ? -4.357 2.120 18.908 1.00 79.38 280 ALA A O 1
ATOM 2096 N N . TRP A 1 281 ? -2.158 2.049 19.253 1.00 88.75 281 TRP A N 1
ATOM 2097 C CA . TRP A 1 281 ? -1.932 3.407 18.782 1.00 88.75 281 TRP A CA 1
ATOM 2098 C C . TRP A 1 281 ? -0.514 3.535 18.253 1.00 88.75 281 TRP A C 1
ATOM 2100 O O . TRP A 1 281 ? 0.375 2.763 18.607 1.00 88.75 281 TRP A O 1
ATOM 2110 N N . GLY A 1 282 ? -0.296 4.532 17.408 1.00 75.62 282 GLY A N 1
ATOM 2111 C CA . GLY A 1 282 ? 1.019 4.761 16.846 1.00 75.62 282 GLY A CA 1
ATOM 2112 C C . GLY A 1 282 ? 1.158 6.130 16.220 1.00 75.62 282 GLY A C 1
ATOM 2113 O O . GLY A 1 282 ? 0.233 6.947 16.172 1.00 75.62 282 GLY A O 1
ATOM 2114 N N . ASN A 1 283 ? 2.361 6.385 15.724 1.00 79.00 283 ASN A N 1
ATOM 2115 C CA . ASN A 1 283 ? 2.630 7.536 14.888 1.00 79.00 283 ASN A CA 1
ATOM 2116 C C . ASN A 1 283 ? 3.411 7.101 13.650 1.00 79.00 283 ASN A C 1
ATOM 2118 O O . ASN A 1 283 ? 4.272 6.236 13.739 1.00 79.00 283 ASN A O 1
ATOM 2122 N N . SER A 1 284 ? 3.084 7.682 12.500 1.00 60.81 284 SER A N 1
ATOM 2123 C CA . SER A 1 284 ? 3.736 7.370 11.230 1.00 60.81 284 SER A CA 1
ATOM 2124 C C . SER A 1 284 ? 4.111 8.657 10.495 1.00 60.81 284 SER A C 1
ATOM 2126 O O . SER A 1 284 ? 3.426 9.678 10.642 1.00 60.81 284 SER A O 1
ATOM 2128 N N . PRO A 1 285 ? 5.147 8.641 9.645 1.00 55.81 285 PRO A N 1
ATOM 2129 C CA . PRO A 1 285 ? 5.344 9.698 8.663 1.00 55.81 285 PRO A CA 1
ATOM 2130 C C . PRO A 1 285 ? 4.101 9.822 7.761 1.00 55.81 285 PRO A C 1
ATOM 2132 O O . PRO A 1 285 ? 3.454 8.827 7.425 1.00 55.81 285 PRO A O 1
ATOM 2135 N N . SER A 1 286 ? 3.735 11.043 7.372 1.00 52.03 286 SER A N 1
ATOM 2136 C CA . SER A 1 286 ? 2.623 11.313 6.450 1.00 52.03 286 SER A CA 1
ATOM 2137 C C . SER A 1 286 ? 3.046 12.369 5.434 1.00 52.03 286 SER A C 1
ATOM 2139 O O . SER A 1 286 ? 2.827 13.566 5.619 1.00 52.03 286 SER A O 1
ATOM 2141 N N . GLY A 1 287 ? 3.703 11.931 4.359 1.00 58.97 287 GLY A N 1
ATOM 2142 C CA . GLY A 1 287 ? 4.356 12.843 3.421 1.00 58.97 287 GLY A CA 1
ATOM 2143 C C . GLY A 1 287 ? 5.499 13.591 4.111 1.00 58.97 287 GLY A C 1
ATOM 2144 O O . GLY A 1 287 ? 6.481 12.975 4.508 1.00 58.97 287 GLY A O 1
ATOM 2145 N N . ARG A 1 288 ? 5.368 14.915 4.260 1.00 48.50 288 ARG A N 1
ATOM 2146 C CA . ARG A 1 288 ? 6.316 15.772 5.001 1.00 48.50 288 ARG A CA 1
ATOM 2147 C C . ARG A 1 288 ? 5.878 16.083 6.444 1.00 48.50 288 ARG A C 1
ATOM 2149 O O . ARG A 1 288 ? 6.601 16.780 7.146 1.00 48.50 288 ARG A O 1
ATOM 2156 N N . GLY A 1 289 ? 4.721 15.581 6.883 1.00 61.97 289 GLY A N 1
ATOM 2157 C CA . GLY A 1 289 ? 4.208 15.757 8.244 1.00 61.97 289 GLY A CA 1
ATOM 2158 C C . GLY A 1 289 ? 4.181 14.465 9.060 1.00 61.97 289 GLY A C 1
ATOM 2159 O O . GLY A 1 289 ? 4.726 13.433 8.660 1.00 61.97 289 GLY A O 1
ATOM 2160 N N . LYS A 1 290 ? 3.516 14.524 10.214 1.00 70.62 290 LYS A N 1
ATOM 2161 C CA . LYS A 1 290 ? 3.363 13.416 11.162 1.00 70.62 290 LYS A CA 1
ATOM 2162 C C . LYS A 1 290 ? 1.892 13.023 11.238 1.00 70.62 290 LYS A C 1
ATOM 2164 O O . LYS A 1 290 ? 1.016 13.882 11.289 1.00 70.62 290 LYS A O 1
ATOM 2169 N N . ALA A 1 291 ? 1.621 11.728 11.252 1.00 79.38 291 ALA A N 1
ATOM 2170 C CA . ALA A 1 291 ? 0.316 11.191 11.590 1.00 79.38 291 ALA A CA 1
ATOM 2171 C C . ALA A 1 291 ? 0.367 10.532 12.965 1.00 79.38 291 ALA A C 1
ATOM 2173 O O . ALA A 1 291 ? 1.323 9.829 13.276 1.00 79.38 291 ALA A O 1
ATOM 2174 N N . VAL A 1 292 ? -0.668 10.750 13.766 1.00 85.94 292 VAL A N 1
ATOM 2175 C CA . VAL A 1 292 ? -0.938 10.026 15.010 1.00 85.94 292 VAL A CA 1
ATOM 2176 C C . VAL A 1 292 ? -2.275 9.325 14.838 1.00 85.94 292 VAL A C 1
ATOM 2178 O O . VAL A 1 292 ? -3.216 9.899 14.286 1.00 85.94 292 VAL A O 1
ATOM 2181 N N . TRP A 1 293 ? -2.359 8.075 15.267 1.00 88.50 293 TRP A N 1
ATOM 2182 C CA . TRP A 1 293 ? -3.570 7.279 15.147 1.00 88.50 293 TRP A CA 1
ATOM 2183 C C . TRP A 1 293 ? -3.776 6.405 16.376 1.00 88.50 293 TRP A C 1
ATOM 2185 O O . TRP A 1 293 ? -2.818 6.073 17.070 1.00 88.50 293 TRP A O 1
ATOM 2195 N N . PHE A 1 294 ? -5.027 6.030 16.621 1.00 90.38 294 PHE A N 1
ATOM 2196 C CA . PHE A 1 294 ? -5.411 5.055 17.635 1.00 90.38 294 PHE A CA 1
ATOM 2197 C C . PHE A 1 294 ? -6.528 4.150 17.117 1.00 90.38 294 PHE A C 1
ATOM 2199 O O . PHE A 1 294 ? -7.227 4.488 16.154 1.00 90.38 294 PHE A O 1
ATOM 2206 N N . GLU A 1 295 ? -6.691 3.012 17.777 1.00 91.62 295 GLU A N 1
ATOM 2207 C CA . GLU A 1 295 ? -7.732 2.025 17.540 1.00 91.62 295 GLU A CA 1
ATOM 2208 C C . GLU A 1 295 ? -8.553 1.762 18.794 1.00 91.62 295 GLU A C 1
ATOM 2210 O O . GLU A 1 295 ? -8.026 1.769 19.907 1.00 91.62 295 GLU A O 1
ATOM 2215 N N . LEU A 1 296 ? -9.842 1.504 18.586 1.00 92.31 296 LEU A N 1
ATOM 2216 C CA . LEU A 1 296 ? -10.763 1.021 19.608 1.00 92.31 296 LEU A CA 1
ATOM 2217 C C . LEU A 1 296 ? -11.458 -0.249 19.107 1.00 92.31 296 LEU A C 1
ATOM 2219 O O . LEU A 1 296 ? -11.866 -0.278 17.940 1.00 92.31 296 LEU A O 1
ATOM 2223 N N . PRO A 1 297 ? -11.610 -1.284 19.947 1.00 87.75 297 PRO A N 1
ATOM 2224 C CA . PRO A 1 297 ? -12.320 -2.506 19.576 1.00 87.75 297 PRO A CA 1
ATOM 2225 C C . PRO A 1 297 ? -13.822 -2.226 19.400 1.00 87.75 297 PRO A C 1
ATOM 2227 O O . PRO A 1 297 ? -14.379 -1.399 20.121 1.00 87.75 297 PRO A O 1
ATOM 2230 N N . LEU A 1 298 ? -14.471 -2.896 18.438 1.00 84.38 298 LEU A N 1
ATOM 2231 C CA . LEU A 1 298 ? -15.918 -2.785 18.173 1.00 84.38 298 LEU A CA 1
ATOM 2232 C C . LEU A 1 298 ? -16.699 -4.028 18.594 1.00 84.38 298 LEU A C 1
ATOM 2234 O O . LEU A 1 298 ? -16.133 -5.138 18.494 1.00 84.38 298 LEU A O 1
#

Foldseek 3Di:
DVVVVLVVLLVVVVVVVDAQQVSLLVSLLVLLVVVDPDWAKDKDWDAQLQQQKIKIWIAQADDKWKAAQVGDTDPDDYDNHHTRNPDNPDGIDIDIDRHDAFIKIKDKGCLLVPPDPDRDHDSVQLVVQCVPVVPDPVSSVVSSCVVRDPDDDDGDDIDMDMDGSHHRVVVFVLFKDKDKAFLPDPCRLVVQLVVQQVVCVVVVVPVCNVLCSLLSSLQRVCCSVPVSAIWIWMWGDDPWKIKIKIKGDDPDADDPPDDDDDPCPVNVVSVVSLVVQFPDWDKDDDPRIIMTMGMDTD